Protein AF-0000000079869414 (afdb_homodimer)

Secondary structure (DSSP, 8-state):
--------------------EEEEEEEE-HHHHHHHHHIIIIIHHHH-TTPPPPTT--SPTT---HHHHHHHHHHHHHTTSS-EETTEE----HHHHHHHHHHHHHHHH-HHHHHHHTTSPTT--SEEEEEEESSTTSPPEE--PPPPSTTSPP-B-/--------------------EEEEEEEE-HHHHHHHHHIIIIIHHHH-TTPPPPTT--SPTT---HHHHHHHHHHHHHTTSS-EETTEE----HHHHHHHHHHHHHHHH-HHHHHHHTTSPTT--SEEEEEEESSTTSPPEE--PPPPSTTSPP-B-

pLDDT: mean 87.04, std 18.98, range [26.36, 98.56]

Sequence (314 aa):
MAPRASADFVTTQEPATEPRVYGMLLTWDPTLLAAFINAANTLVPVEQPGLQPSQWLTEPRGSLTAQGFVHDTMTYLAESSGGYRGAILSPLTPMQSNRLSRRMGQIEMDRFVQACAKKLPEGSCLVSGTLFFQDPNTDGVPTNLPSPPPPHRQIFVMAPRASADFVTTQEPATEPRVYGMLLTWDPTLLAAFINAANTLVPVEQPGLQPSQWLTEPRGSLTAQGFVHDTMTYLAESSGGYRGAILSPLTPMQSNRLSRRMGQIEMDRFVQACAKKLPEGSCLVSGTLFFQDPNTDGVPTNLPSPPPPHRQIFV

Structure (mmCIF, N/CA/C/O backbone):
data_AF-0000000079869414-model_v1
#
loop_
_entity.id
_entity.type
_entity.pdbx_description
1 polymer 'Uncharacterized protein'
#
loop_
_atom_site.group_PDB
_atom_site.id
_atom_site.type_symbol
_atom_site.label_atom_id
_atom_site.label_alt_id
_atom_site.label_comp_id
_atom_site.label_asym_id
_atom_site.label_entity_id
_atom_site.label_seq_id
_atom_site.pdbx_PDB_ins_code
_atom_site.Cartn_x
_atom_site.Cartn_y
_atom_site.Cartn_z
_atom_site.occupancy
_atom_site.B_iso_or_equiv
_atom_site.auth_seq_id
_atom_site.auth_comp_id
_atom_site.auth_asym_id
_atom_site.auth_atom_id
_atom_site.pdbx_PDB_model_num
ATOM 1 N N . MET A 1 1 ? -27.391 42.281 43.438 1 26.47 1 MET A N 1
ATOM 2 C CA . MET A 1 1 ? -26.297 42.531 42.5 1 26.47 1 MET A CA 1
ATOM 3 C C . MET A 1 1 ? -25.844 41.25 41.844 1 26.47 1 MET A C 1
ATOM 5 O O . MET A 1 1 ? -25.531 40.281 42.531 1 26.47 1 MET A O 1
ATOM 9 N N . ALA A 1 2 ? -26.266 40.969 40.562 1 37.78 2 ALA A N 1
ATOM 10 C CA . ALA A 1 2 ? -26.109 39.75 39.812 1 37.78 2 ALA A CA 1
ATOM 11 C C . ALA A 1 2 ? -24.625 39.406 39.594 1 37.78 2 ALA A C 1
ATOM 13 O O . ALA A 1 2 ? -23.828 40.312 39.344 1 37.78 2 ALA A O 1
ATOM 14 N N . PRO A 1 3 ? -24.047 38.344 40.094 1 32.84 3 PRO A N 1
ATOM 15 C CA . PRO A 1 3 ? -22.609 38.094 39.969 1 32.84 3 PRO A CA 1
ATOM 16 C C . PRO A 1 3 ? -22.141 38.094 38.531 1 32.84 3 PRO A C 1
ATOM 18 O O . PRO A 1 3 ? -22.906 37.75 37.625 1 32.84 3 PRO A O 1
ATOM 21 N N . ARG A 1 4 ? -21.219 39.062 38.062 1 31.12 4 ARG A N 1
ATOM 22 C CA . ARG A 1 4 ? -20.578 39.156 36.75 1 31.12 4 ARG A CA 1
ATOM 23 C C . ARG A 1 4 ? -19.859 37.875 36.406 1 31.12 4 ARG A C 1
ATOM 25 O O . ARG A 1 4 ? -18.969 37.438 37.125 1 31.12 4 ARG A O 1
ATOM 32 N N . ALA A 1 5 ? -20.516 36.938 35.812 1 31.83 5 ALA A N 1
ATOM 33 C CA . ALA A 1 5 ? -19.812 35.75 35.281 1 31.83 5 ALA A CA 1
ATOM 34 C C . ALA A 1 5 ? -18.578 36.156 34.469 1 31.83 5 ALA A C 1
ATOM 36 O O . ALA A 1 5 ? -18.672 36.969 33.562 1 31.83 5 ALA A O 1
ATOM 37 N N . SER A 1 6 ? -17.422 36.25 35.094 1 28.33 6 SER A N 1
ATOM 38 C CA . SER A 1 6 ? -16.141 36.5 34.438 1 28.33 6 SER A CA 1
ATOM 39 C C . SER A 1 6 ? -16 35.625 33.188 1 28.33 6 SER A C 1
ATOM 41 O O . SER A 1 6 ? -16.297 34.438 33.188 1 28.33 6 SER A O 1
ATOM 43 N N . ALA A 1 7 ? -16.234 36.219 32.031 1 30.41 7 ALA A N 1
ATOM 44 C CA . ALA A 1 7 ? -15.906 35.688 30.719 1 30.41 7 ALA A CA 1
ATOM 45 C C . ALA A 1 7 ? -14.492 35.125 30.672 1 30.41 7 ALA A C 1
ATOM 47 O O . ALA A 1 7 ? -13.516 35.875 30.719 1 30.41 7 ALA A O 1
ATOM 48 N N . ASP A 1 8 ? -14.18 34.094 31.453 1 30.11 8 ASP A N 1
ATOM 49 C CA . ASP A 1 8 ? -12.859 33.5 31.297 1 30.11 8 ASP A CA 1
ATOM 50 C C . ASP A 1 8 ? -12.477 33.406 29.812 1 30.11 8 ASP A C 1
ATOM 52 O O . ASP A 1 8 ? -13.25 32.938 29 1 30.11 8 ASP A O 1
ATOM 56 N N . PHE A 1 9 ? -11.68 34.375 29.312 1 30.83 9 PHE A N 1
ATOM 57 C CA . PHE A 1 9 ? -11 34.438 28.031 1 30.83 9 PHE A CA 1
ATOM 58 C C . PHE A 1 9 ? -10.445 33.062 27.625 1 30.83 9 PHE A C 1
ATOM 60 O O . PHE A 1 9 ? -9.562 32.531 28.297 1 30.83 9 PHE A O 1
ATOM 67 N N . VAL A 1 10 ? -11.289 32.188 27.328 1 33.56 10 VAL A N 1
ATOM 68 C CA . VAL A 1 10 ? -10.734 31 26.672 1 33.56 10 VAL A CA 1
ATOM 69 C C . VAL A 1 10 ? -9.68 31.422 25.656 1 33.56 10 VAL A C 1
ATOM 71 O O . VAL A 1 10 ? -9.984 32.125 24.672 1 33.56 10 VAL A O 1
ATOM 74 N N . THR A 1 11 ? -8.484 31.891 26.172 1 33.88 11 THR A N 1
ATOM 75 C CA . THR A 1 11 ? -7.34 32.062 25.281 1 33.88 11 THR A CA 1
ATOM 76 C C . THR A 1 11 ? -7.363 31.031 24.156 1 33.88 11 THR A C 1
ATOM 78 O O . THR A 1 11 ? -7.527 29.844 24.406 1 33.88 11 THR A O 1
ATOM 81 N N . THR A 1 12 ? -8.062 31.344 23.141 1 34.72 12 THR A N 1
ATOM 82 C CA . THR A 1 12 ? -7.977 30.594 21.906 1 34.72 12 THR A CA 1
ATOM 83 C C . THR A 1 12 ? -6.555 30.094 21.656 1 34.72 12 THR A C 1
ATOM 85 O O . THR A 1 12 ? -5.676 30.875 21.297 1 34.72 12 THR A O 1
ATOM 88 N N . GLN A 1 13 ? -5.898 29.469 22.672 1 35.31 13 GLN A N 1
ATOM 89 C CA . GLN A 1 13 ? -4.598 28.875 22.359 1 35.31 13 GLN A CA 1
ATOM 90 C C . GLN A 1 13 ? -4.488 28.531 20.875 1 35.31 13 GLN A C 1
ATOM 92 O O . GLN A 1 13 ? -5.422 27.969 20.297 1 35.31 13 GLN A O 1
ATOM 97 N N . GLU A 1 14 ? -3.781 29.328 20.109 1 38.62 14 GLU A N 1
ATOM 98 C CA . GLU A 1 14 ? -3.453 29.062 18.719 1 38.62 14 GLU A CA 1
ATOM 99 C C . GLU A 1 14 ? -3.385 27.562 18.438 1 38.62 14 GLU A C 1
ATOM 101 O O . GLU A 1 14 ? -2.748 26.812 19.188 1 38.62 14 GLU A O 1
ATOM 106 N N . PRO A 1 15 ? -4.363 26.906 17.984 1 40.88 15 PRO A N 1
ATOM 107 C CA . PRO A 1 15 ? -4.297 25.469 17.734 1 40.88 15 PRO A CA 1
ATOM 108 C C . PRO A 1 15 ? -2.883 25 17.406 1 40.88 15 PRO A C 1
ATOM 110 O O . PRO A 1 15 ? -2.148 25.688 16.688 1 40.88 15 PRO A O 1
ATOM 113 N N . ALA A 1 16 ? -2.018 24.547 18.281 1 41.56 16 ALA A N 1
ATOM 114 C CA . ALA A 1 16 ? -0.665 24.016 18.141 1 41.56 16 ALA A CA 1
ATOM 115 C C . ALA A 1 16 ? -0.407 23.531 16.719 1 41.56 16 ALA A C 1
ATOM 117 O O . ALA A 1 16 ? -1.228 22.797 16.141 1 41.56 16 ALA A O 1
ATOM 118 N N . THR A 1 17 ? 0.169 24.297 15.82 1 51.59 17 THR A N 1
ATOM 119 C CA . THR A 1 17 ? 0.588 23.984 14.461 1 51.59 17 THR A CA 1
ATOM 120 C C . THR A 1 17 ? 1.13 22.562 14.391 1 51.59 17 THR A C 1
ATOM 122 O O . THR A 1 17 ? 2.104 22.219 15.062 1 51.59 17 THR A O 1
ATOM 125 N N . GLU A 1 18 ? 0.247 21.547 14.273 1 59.84 18 GLU A N 1
ATOM 126 C CA . GLU A 1 18 ? 0.764 20.203 14.07 1 59.84 18 GLU A CA 1
ATOM 127 C C . GLU A 1 18 ? 2.018 20.203 13.203 1 59.84 18 GLU A C 1
ATOM 129 O O . GLU A 1 18 ? 2.074 20.922 12.195 1 59.84 18 GLU A O 1
ATOM 134 N N . PRO A 1 19 ? 3.119 19.75 13.867 1 67.12 19 PRO A N 1
ATOM 135 C CA . PRO A 1 19 ? 4.355 19.734 13.078 1 67.12 19 PRO A CA 1
ATOM 136 C C . PRO A 1 19 ? 4.145 19.188 11.672 1 67.12 19 PRO A C 1
ATOM 138 O O . PRO A 1 19 ? 3.373 18.25 11.477 1 67.12 19 PRO A O 1
ATOM 141 N N . ARG A 1 20 ? 4.625 19.891 10.719 1 80.94 20 ARG A N 1
ATOM 142 C CA . ARG A 1 20 ? 4.508 19.516 9.312 1 80.94 20 ARG A CA 1
ATOM 143 C C . ARG A 1 20 ? 5.559 18.469 8.938 1 80.94 20 ARG A C 1
ATOM 145 O O . ARG A 1 20 ? 6.758 18.703 9.117 1 80.94 20 ARG A O 1
ATOM 152 N N . VAL A 1 21 ? 5.117 17.391 8.523 1 84.75 21 VAL A N 1
ATOM 153 C CA . VAL A 1 21 ? 6.02 16.344 8.055 1 84.75 21 VAL A CA 1
ATOM 154 C C . VAL A 1 21 ? 6.949 16.906 6.984 1 84.75 21 VAL A C 1
ATOM 156 O O . VAL A 1 21 ? 6.523 17.672 6.117 1 84.75 21 VAL A O 1
ATOM 159 N N . TYR A 1 22 ? 8.227 16.5 7.074 1 90.06 22 TYR A N 1
ATOM 160 C CA . TYR A 1 22 ? 9.211 17.016 6.121 1 90.06 22 TYR A CA 1
ATOM 161 C C . TYR A 1 22 ? 9.906 15.867 5.395 1 90.06 22 TYR A C 1
ATOM 163 O O . TYR A 1 22 ? 10.336 16.016 4.25 1 90.06 22 TYR A O 1
ATOM 171 N N . GLY A 1 23 ? 10.055 14.789 6.09 1 94.56 23 GLY A N 1
ATOM 172 C CA . GLY A 1 23 ? 10.75 13.68 5.461 1 94.56 23 GLY A CA 1
ATOM 173 C C . GLY A 1 23 ? 10.609 12.375 6.223 1 94.56 23 GLY A C 1
ATOM 174 O O . GLY A 1 23 ? 9.898 12.32 7.23 1 94.56 23 GLY A O 1
ATOM 175 N N . MET A 1 24 ? 11.203 11.297 5.629 1 95.5 24 MET A N 1
ATOM 176 C CA . MET A 1 24 ? 11.18 9.961 6.215 1 95.5 24 MET A CA 1
ATOM 177 C C . MET A 1 24 ? 12.555 9.305 6.121 1 95.5 24 MET A C 1
ATOM 179 O O . MET A 1 24 ? 13.188 9.336 5.062 1 95.5 24 MET A O 1
ATOM 183 N N . LEU A 1 25 ? 12.992 8.883 7.203 1 96.62 25 LEU A N 1
ATOM 184 C CA . LEU A 1 25 ? 14.211 8.078 7.266 1 96.62 25 LEU A CA 1
ATOM 185 C C . LEU A 1 25 ? 13.883 6.59 7.297 1 96.62 25 LEU A C 1
ATOM 187 O O . LEU A 1 25 ? 13.07 6.145 8.109 1 96.62 25 LEU A O 1
ATOM 191 N N . LEU A 1 26 ? 14.461 5.785 6.352 1 97.25 26 LEU A N 1
ATOM 192 C CA . LEU A 1 26 ? 14.328 4.332 6.371 1 97.25 26 LEU A CA 1
ATOM 193 C C . LEU A 1 26 ? 15.586 3.678 6.93 1 97.25 26 LEU A C 1
ATOM 195 O O . LEU A 1 26 ? 16.688 3.896 6.418 1 97.25 26 LEU A O 1
ATOM 199 N N . THR A 1 27 ? 15.406 2.869 7.953 1 97.31 27 THR A N 1
ATOM 200 C CA . THR A 1 27 ? 16.516 2.156 8.578 1 97.31 27 THR A CA 1
ATOM 201 C C . THR A 1 27 ? 16.422 0.659 8.297 1 97.31 27 THR A C 1
ATOM 203 O O . THR A 1 27 ? 15.508 -0.015 8.773 1 97.31 27 THR A O 1
ATOM 206 N N . TRP A 1 28 ? 17.422 0.139 7.605 1 97.25 28 TRP A N 1
ATOM 207 C CA . TRP A 1 28 ? 17.438 -1.259 7.188 1 97.25 28 TRP A CA 1
ATOM 208 C C . TRP A 1 28 ? 18.188 -2.117 8.211 1 97.25 28 TRP A C 1
ATOM 210 O O . TRP A 1 28 ? 19.219 -1.713 8.734 1 97.25 28 TRP A O 1
ATOM 220 N N . ASP A 1 29 ? 17.625 -3.266 8.508 1 97.12 29 ASP A N 1
ATOM 221 C CA . ASP A 1 29 ? 18.359 -4.262 9.289 1 97.12 29 ASP A CA 1
ATOM 222 C C . ASP A 1 29 ? 19.344 -5.027 8.422 1 97.12 29 ASP A C 1
ATOM 224 O O . ASP A 1 29 ? 18.953 -5.82 7.562 1 97.12 29 ASP A O 1
ATOM 228 N N . PRO A 1 30 ? 20.656 -4.844 8.688 1 97 30 PRO A N 1
ATOM 229 C CA . PRO A 1 30 ? 21.641 -5.438 7.766 1 97 30 PRO A CA 1
ATOM 230 C C . PRO A 1 30 ? 21.625 -6.965 7.789 1 97 30 PRO A C 1
ATOM 232 O O . PRO A 1 30 ? 21.844 -7.602 6.758 1 97 30 PRO A O 1
ATOM 235 N N . THR A 1 31 ? 21.312 -7.52 8.914 1 98 31 THR A N 1
ATOM 236 C CA . THR A 1 31 ? 21.297 -8.977 9.039 1 98 31 THR A CA 1
ATOM 237 C C . THR A 1 31 ? 20.109 -9.562 8.281 1 98 31 THR A C 1
ATOM 239 O O . THR A 1 31 ? 20.266 -10.516 7.512 1 98 31 THR A O 1
ATOM 242 N N . LEU A 1 32 ? 19 -9 8.5 1 98.06 32 LEU A N 1
ATOM 243 C CA . LEU A 1 32 ? 17.797 -9.477 7.816 1 98.06 32 LEU A CA 1
ATOM 244 C C . LEU A 1 32 ? 17.891 -9.211 6.32 1 98.06 32 LEU A C 1
ATOM 246 O O . LEU A 1 32 ? 17.406 -10.016 5.512 1 98.06 32 LEU A O 1
ATOM 250 N N . LEU A 1 33 ? 18.5 -8.07 5.98 1 98.25 33 LEU A N 1
ATOM 251 C CA . LEU A 1 33 ? 18.672 -7.75 4.566 1 98.25 33 LEU A CA 1
ATOM 252 C C . LEU A 1 33 ? 19.562 -8.781 3.881 1 98.25 33 LEU A C 1
ATOM 254 O O . LEU A 1 33 ? 19.25 -9.234 2.775 1 98.25 33 LEU A O 1
ATOM 258 N N . ALA A 1 34 ? 20.578 -9.172 4.508 1 98.31 34 ALA A N 1
ATOM 259 C CA . ALA A 1 34 ? 21.469 -10.195 3.955 1 98.31 34 ALA A CA 1
ATOM 260 C C . ALA A 1 34 ? 20.719 -11.508 3.762 1 98.31 34 ALA A C 1
ATOM 262 O O . ALA A 1 34 ? 20.875 -12.172 2.729 1 98.31 34 ALA A O 1
ATOM 263 N N . ALA A 1 35 ? 19.953 -11.898 4.715 1 98.25 35 ALA A N 1
ATOM 264 C CA . ALA A 1 35 ? 19.172 -13.125 4.625 1 98.25 35 ALA A CA 1
ATOM 265 C C . ALA A 1 35 ? 18.156 -13.039 3.49 1 98.25 35 ALA A C 1
ATOM 267 O O . ALA A 1 35 ? 17.938 -14.023 2.775 1 98.25 35 ALA A O 1
ATOM 268 N N . PHE A 1 36 ? 17.531 -11.891 3.387 1 98.5 36 PHE A N 1
ATOM 269 C CA . PHE A 1 36 ? 16.578 -11.633 2.314 1 98.5 36 PHE A CA 1
ATOM 270 C C . PHE A 1 36 ? 17.234 -11.82 0.951 1 98.5 36 PHE A C 1
ATOM 272 O O . PHE A 1 36 ? 16.688 -12.492 0.077 1 98.5 36 PHE A O 1
ATOM 279 N N . ILE A 1 37 ? 18.406 -11.234 0.793 1 98.5 37 ILE A N 1
ATOM 280 C CA . ILE A 1 37 ? 19.125 -11.305 -0.469 1 98.5 37 ILE A CA 1
ATOM 281 C C . ILE A 1 37 ? 19.531 -12.75 -0.751 1 98.5 37 ILE A C 1
ATOM 283 O O . ILE A 1 37 ? 19.438 -13.219 -1.89 1 98.5 37 ILE A O 1
ATOM 287 N N . ASN A 1 38 ? 19.984 -13.414 0.244 1 98.31 38 ASN A N 1
ATOM 288 C CA . ASN A 1 38 ? 20.328 -14.828 0.08 1 98.31 38 ASN A CA 1
ATOM 289 C C . ASN A 1 38 ? 19.125 -15.641 -0.386 1 98.31 38 ASN A C 1
ATOM 291 O O . ASN A 1 38 ? 19.234 -16.453 -1.302 1 98.31 38 ASN A O 1
ATOM 295 N N . ALA A 1 39 ? 17.984 -15.422 0.214 1 98.19 39 ALA A N 1
ATOM 296 C CA . ALA A 1 39 ? 16.766 -16.109 -0.196 1 98.19 39 ALA A CA 1
ATOM 297 C C . ALA A 1 39 ? 16.406 -15.781 -1.646 1 98.19 39 ALA A C 1
ATOM 299 O O . ALA A 1 39 ? 16.031 -16.672 -2.412 1 98.19 39 ALA A O 1
ATOM 300 N N . ALA A 1 40 ? 16.547 -14.539 -2.016 1 98.06 40 ALA A N 1
ATOM 301 C CA . ALA A 1 40 ? 16.219 -14.062 -3.357 1 98.06 40 ALA A CA 1
ATOM 302 C C . ALA A 1 40 ? 17.078 -14.758 -4.41 1 98.06 40 ALA A C 1
ATOM 304 O O . ALA A 1 40 ? 16.609 -15 -5.531 1 98.06 40 ALA A O 1
ATOM 305 N N . ASN A 1 41 ? 18.266 -15.062 -4.043 1 98 41 ASN A N 1
ATOM 306 C CA . ASN A 1 41 ? 19.219 -15.555 -5.027 1 98 41 ASN A CA 1
ATOM 307 C C . ASN A 1 41 ? 19.281 -17.078 -5.031 1 98 41 ASN A C 1
ATOM 309 O O . ASN A 1 41 ? 19.609 -17.688 -6.051 1 98 41 ASN A O 1
ATOM 313 N N . THR A 1 42 ? 18.938 -17.719 -3.934 1 97.5 42 THR A N 1
ATOM 314 C CA . THR A 1 42 ? 19.25 -19.141 -3.844 1 97.5 42 THR A CA 1
ATOM 315 C C . THR A 1 42 ? 18 -19.953 -3.594 1 97.5 42 THR A C 1
ATOM 317 O O . THR A 1 42 ? 17.828 -21.047 -4.156 1 97.5 42 THR A O 1
ATOM 320 N N . LEU A 1 43 ? 17.078 -19.516 -2.812 1 97.31 43 LEU A N 1
ATOM 321 C CA . LEU A 1 43 ? 15.93 -20.328 -2.402 1 97.31 43 LEU A CA 1
ATOM 322 C C . LEU A 1 43 ? 14.742 -20.094 -3.336 1 97.31 43 LEU A C 1
ATOM 324 O O . LEU A 1 43 ? 14.195 -21.062 -3.893 1 97.31 43 LEU A O 1
ATOM 328 N N . VAL A 1 44 ? 14.43 -18.812 -3.588 1 96.62 44 VAL A N 1
ATOM 329 C CA . VAL A 1 44 ? 13.227 -18.469 -4.328 1 96.62 44 VAL A CA 1
ATOM 330 C C . VAL A 1 44 ? 13.352 -18.953 -5.777 1 96.62 44 VAL A C 1
ATOM 332 O O . VAL A 1 44 ? 12.422 -19.531 -6.328 1 96.62 44 VAL A O 1
ATOM 335 N N . PRO A 1 45 ? 14.547 -18.812 -6.371 1 94 45 PRO A N 1
ATOM 336 C CA . PRO A 1 45 ? 14.656 -19.297 -7.75 1 94 45 PRO A CA 1
ATOM 337 C C . PRO A 1 45 ? 14.43 -20.797 -7.875 1 94 45 PRO A C 1
ATOM 339 O O . PRO A 1 45 ? 13.93 -21.266 -8.898 1 94 45 PRO A O 1
ATOM 342 N N . VAL A 1 46 ? 14.719 -21.547 -6.871 1 95.19 46 VAL A N 1
ATOM 343 C CA . VAL A 1 46 ? 14.57 -23 -6.879 1 95.19 46 VAL A CA 1
ATOM 344 C C . VAL A 1 46 ? 13.117 -23.375 -6.586 1 95.19 46 VAL A C 1
ATOM 346 O O . VAL A 1 46 ? 12.531 -24.203 -7.289 1 95.19 46 VAL A O 1
ATOM 349 N N . GLU A 1 47 ? 12.516 -22.812 -5.617 1 96 47 GLU A N 1
ATOM 350 C CA . GLU A 1 47 ? 11.172 -23.172 -5.152 1 96 47 GLU A CA 1
ATOM 351 C C . GLU A 1 47 ? 10.102 -22.641 -6.098 1 96 47 GLU A C 1
ATOM 353 O O . GLU A 1 47 ? 9.031 -23.234 -6.227 1 96 47 GLU A O 1
ATOM 358 N N . GLN A 1 48 ? 10.414 -21.5 -6.68 1 95.19 48 GLN A N 1
ATOM 359 C CA . GLN A 1 48 ? 9.484 -20.859 -7.598 1 95.19 48 GLN A CA 1
ATOM 360 C C . GLN A 1 48 ? 10.195 -20.391 -8.859 1 95.19 48 GLN A C 1
ATOM 362 O O . GLN A 1 48 ? 10.383 -19.188 -9.07 1 95.19 48 GLN A O 1
ATOM 367 N N .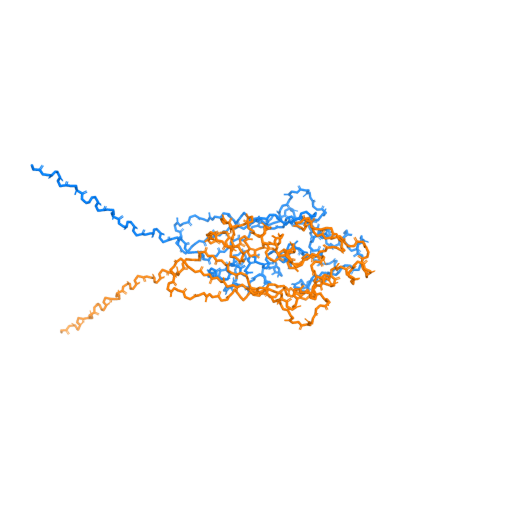 PRO A 1 49 ? 10.484 -21.297 -9.758 1 94.31 49 PRO A N 1
ATOM 368 C CA . PRO A 1 49 ? 11.305 -20.984 -10.93 1 94.31 49 PRO A CA 1
ATOM 369 C C . PRO A 1 49 ? 10.641 -19.969 -11.859 1 94.31 49 PRO A C 1
ATOM 371 O O . PRO A 1 49 ? 11.328 -19.234 -12.578 1 94.31 49 PRO A O 1
ATOM 374 N N . GLY A 1 50 ? 9.383 -19.828 -11.797 1 92.56 50 GLY A N 1
ATOM 375 C CA . GLY A 1 50 ? 8.703 -18.922 -12.711 1 92.56 50 GLY A CA 1
ATOM 376 C C . GLY A 1 50 ? 8.438 -17.562 -12.109 1 92.56 50 GLY A C 1
ATOM 377 O O . GLY A 1 50 ? 7.938 -16.656 -12.789 1 92.56 50 GLY A O 1
ATOM 378 N N . LEU A 1 51 ? 8.805 -17.375 -10.883 1 93.88 51 LEU A N 1
ATOM 379 C CA . LEU A 1 51 ? 8.547 -16.109 -10.211 1 93.88 51 LEU A CA 1
ATOM 380 C C . LEU A 1 51 ? 9.609 -15.07 -10.562 1 93.88 51 LEU A C 1
ATOM 382 O O . LEU A 1 51 ? 10.789 -15.25 -10.234 1 93.88 51 LEU A O 1
ATOM 386 N N . GLN A 1 52 ? 9.102 -14 -11.234 1 91.56 52 GLN A N 1
ATOM 387 C CA . GLN A 1 52 ? 10.031 -12.945 -11.633 1 91.56 52 GLN A CA 1
ATOM 388 C C . GLN A 1 52 ? 10.008 -11.789 -10.633 1 91.56 52 GLN A C 1
ATOM 390 O O . GLN A 1 52 ? 8.961 -11.484 -10.055 1 91.56 52 GLN A O 1
ATOM 395 N N . PRO A 1 53 ? 11.211 -11.133 -10.461 1 91.56 53 PRO A N 1
ATOM 396 C CA . PRO A 1 53 ? 11.203 -9.898 -9.672 1 91.56 53 PRO A CA 1
ATOM 397 C C . PRO A 1 53 ? 10.352 -8.805 -10.305 1 91.56 53 PRO A C 1
ATOM 399 O O . PRO A 1 53 ? 10.086 -8.836 -11.508 1 91.56 53 PRO A O 1
ATOM 402 N N . SER A 1 54 ? 9.93 -7.914 -9.445 1 90.31 54 SER A N 1
ATOM 403 C CA . SER A 1 54 ? 9.141 -6.785 -9.922 1 90.31 54 SER A CA 1
ATOM 404 C C . SER A 1 54 ? 9.945 -5.906 -10.867 1 90.31 54 SER A C 1
ATOM 406 O O . SER A 1 54 ? 11.18 -5.902 -10.828 1 90.31 54 SER A O 1
ATOM 408 N N . GLN A 1 55 ? 9.25 -5.059 -11.531 1 91.06 55 GLN A N 1
ATOM 409 C CA . GLN A 1 55 ? 9.867 -4.254 -12.586 1 91.06 55 GLN A CA 1
ATOM 410 C C . GLN A 1 55 ? 10.734 -3.146 -12 1 91.06 55 GLN A C 1
ATOM 412 O O . GLN A 1 55 ? 11.648 -2.65 -12.656 1 91.06 55 GLN A O 1
ATOM 417 N N . TRP A 1 56 ? 10.453 -2.775 -10.867 1 92.31 56 TRP A N 1
ATOM 418 C CA . TRP A 1 56 ? 11.219 -1.686 -10.266 1 92.31 56 TRP A CA 1
ATOM 419 C C . TRP A 1 56 ? 12.562 -2.184 -9.758 1 92.31 56 TRP A C 1
ATOM 421 O O . TRP A 1 56 ? 13.406 -1.389 -9.344 1 92.31 56 TRP A O 1
ATOM 431 N N . LEU A 1 57 ? 12.758 -3.484 -9.695 1 94.81 57 LEU A N 1
ATOM 432 C CA . LEU A 1 57 ? 14.07 -4.062 -9.398 1 94.81 57 LEU A CA 1
ATOM 433 C C . LEU A 1 57 ? 14.898 -4.203 -10.672 1 94.81 57 LEU A C 1
ATOM 435 O O . LEU A 1 57 ? 14.469 -4.855 -11.625 1 94.81 57 LEU A O 1
ATOM 439 N N . THR A 1 58 ? 16.109 -3.689 -10.625 1 94.5 58 THR A N 1
ATOM 440 C CA . THR A 1 58 ? 16.875 -3.6 -11.859 1 94.5 58 THR A CA 1
ATOM 441 C C . THR A 1 58 ? 17.859 -4.766 -11.961 1 94.5 58 THR A C 1
ATOM 443 O O . THR A 1 58 ? 18.281 -5.129 -13.062 1 94.5 58 THR A O 1
ATOM 446 N N . GLU A 1 59 ? 18.328 -5.309 -10.922 1 93.94 59 GLU A N 1
ATOM 447 C CA . GLU A 1 59 ? 19.266 -6.426 -10.953 1 93.94 59 GLU A CA 1
ATOM 448 C C . GLU A 1 59 ? 18.562 -7.719 -11.375 1 93.94 59 GLU A C 1
ATOM 450 O O . GLU A 1 59 ? 17.406 -7.961 -11 1 93.94 59 GLU A O 1
ATOM 455 N N . PRO A 1 60 ? 19.266 -8.523 -12.094 1 91.12 60 PRO A N 1
ATOM 456 C CA . PRO A 1 60 ? 18.641 -9.758 -12.578 1 91.12 60 PRO A CA 1
ATOM 457 C C . PRO A 1 60 ? 18.391 -10.766 -11.461 1 91.12 60 PRO A C 1
ATOM 459 O O . PRO A 1 60 ? 19.078 -10.734 -10.43 1 91.12 60 PRO A O 1
ATOM 462 N N . ARG A 1 61 ? 17.406 -11.562 -11.742 1 91.81 61 ARG A N 1
ATOM 463 C CA . ARG A 1 61 ? 17.078 -12.656 -10.828 1 91.81 61 ARG A CA 1
ATOM 464 C C . ARG A 1 61 ? 18.297 -13.523 -10.555 1 91.81 61 ARG A C 1
ATOM 466 O O . ARG A 1 61 ? 19.047 -13.867 -11.469 1 91.81 61 ARG A O 1
ATOM 473 N N . GLY A 1 62 ? 18.609 -13.875 -9.344 1 92.5 62 GLY A N 1
ATOM 474 C CA . GLY A 1 62 ? 19.734 -14.711 -8.953 1 92.5 62 GLY A CA 1
ATOM 475 C C . GLY A 1 62 ? 21 -13.922 -8.688 1 92.5 62 GLY A C 1
ATOM 476 O O . GLY A 1 62 ? 22.031 -14.492 -8.305 1 92.5 62 GLY A O 1
ATOM 477 N N . SER A 1 63 ? 20.938 -12.602 -8.859 1 94.62 63 SER A N 1
ATOM 478 C CA . SER A 1 63 ? 22.141 -11.805 -8.672 1 94.62 63 SER A CA 1
ATOM 479 C C . SER A 1 63 ? 21.844 -10.508 -7.926 1 94.62 63 SER A C 1
ATOM 481 O O . SER A 1 63 ? 22.438 -9.469 -8.203 1 94.62 63 SER A O 1
ATOM 483 N N . LEU A 1 64 ? 20.875 -10.547 -7.09 1 97 64 LEU A N 1
ATOM 484 C CA . LEU A 1 64 ? 20.531 -9.367 -6.297 1 97 64 LEU A CA 1
ATOM 485 C C . LEU A 1 64 ? 21.594 -9.102 -5.242 1 97 64 LEU A C 1
ATOM 487 O O . LEU A 1 64 ? 22.109 -10.031 -4.613 1 97 64 LEU A O 1
ATOM 491 N N . THR A 1 65 ? 21.969 -7.898 -5.094 1 97.69 65 THR A N 1
ATOM 492 C CA . THR A 1 65 ? 22.844 -7.484 -3.996 1 97.69 65 THR A CA 1
ATOM 493 C C . THR A 1 65 ? 22.078 -6.617 -2.998 1 97.69 65 THR A C 1
ATOM 495 O O . THR A 1 65 ? 21.062 -6.023 -3.34 1 97.69 65 THR A O 1
ATOM 498 N N . ALA A 1 66 ? 22.578 -6.574 -1.803 1 97.44 66 ALA A N 1
ATOM 499 C CA . ALA A 1 66 ? 21.953 -5.723 -0.791 1 97.44 66 ALA A CA 1
ATOM 500 C C . ALA A 1 66 ? 21.938 -4.262 -1.238 1 97.44 66 ALA A C 1
ATOM 502 O O . ALA A 1 66 ? 20.906 -3.586 -1.131 1 97.44 66 ALA A O 1
ATOM 503 N N . GLN A 1 67 ? 23.031 -3.816 -1.729 1 96.56 67 GLN A N 1
ATOM 504 C CA . GLN A 1 67 ? 23.156 -2.434 -2.18 1 96.56 67 GLN A CA 1
ATOM 505 C C . GLN A 1 67 ? 22.203 -2.148 -3.34 1 96.56 67 GLN A C 1
ATOM 507 O O . GLN A 1 67 ? 21.531 -1.112 -3.363 1 96.56 67 GLN A O 1
ATOM 512 N N . GLY A 1 68 ? 22.188 -3.027 -4.266 1 96.88 68 GLY A N 1
ATOM 513 C CA . GLY A 1 68 ? 21.281 -2.865 -5.402 1 96.88 68 GLY A CA 1
ATOM 514 C C . GLY A 1 68 ? 19.828 -2.855 -5.012 1 96.88 68 GLY A C 1
ATOM 515 O O . GLY A 1 68 ? 19.047 -2.027 -5.5 1 96.88 68 GLY A O 1
ATOM 516 N N . PHE A 1 69 ? 19.516 -3.795 -4.145 1 97.5 69 PHE A N 1
ATOM 517 C CA . PHE A 1 69 ? 18.125 -3.889 -3.699 1 97.5 69 PHE A CA 1
ATOM 518 C C . PHE A 1 69 ? 17.703 -2.615 -2.977 1 97.5 69 PHE A C 1
ATOM 520 O O . PHE A 1 69 ? 16.625 -2.078 -3.232 1 97.5 69 PHE A O 1
ATOM 527 N N . VAL A 1 70 ? 18.5 -2.086 -2.1 1 97.44 70 VAL A N 1
ATOM 528 C CA . VAL A 1 70 ? 18.203 -0.868 -1.353 1 97.44 70 VAL A CA 1
ATOM 529 C C . VAL A 1 70 ? 18.125 0.317 -2.312 1 97.44 70 VAL A C 1
ATOM 531 O O . VAL A 1 70 ? 17.172 1.111 -2.244 1 97.44 70 VAL A O 1
ATOM 534 N N . HIS A 1 71 ? 19 0.385 -3.164 1 96.88 71 HIS A N 1
ATOM 535 C CA . HIS A 1 71 ? 19.031 1.477 -4.133 1 96.88 71 HIS A CA 1
ATOM 536 C C . HIS A 1 71 ? 17.766 1.477 -4.988 1 96.88 71 HIS A C 1
ATOM 538 O O . HIS A 1 71 ? 17.125 2.516 -5.152 1 96.88 71 HIS A O 1
ATOM 544 N N . ASP A 1 72 ? 17.422 0.359 -5.562 1 97.19 72 ASP A N 1
ATOM 545 C CA . ASP A 1 72 ? 16.219 0.252 -6.402 1 97.19 72 ASP A CA 1
ATOM 546 C C . ASP A 1 72 ? 14.969 0.615 -5.617 1 97.19 72 ASP A C 1
ATOM 548 O O . ASP A 1 72 ? 14.078 1.296 -6.137 1 97.19 72 ASP A O 1
ATOM 552 N N . THR A 1 73 ? 14.906 0.097 -4.355 1 96.88 73 THR A N 1
ATOM 553 C CA . THR A 1 73 ? 13.75 0.388 -3.51 1 96.88 73 THR A CA 1
ATOM 554 C C . THR A 1 73 ? 13.641 1.887 -3.24 1 96.88 73 THR A C 1
ATOM 556 O O . THR A 1 73 ? 12.57 2.475 -3.398 1 96.88 73 THR A O 1
ATOM 559 N N . MET A 1 74 ? 14.773 2.514 -2.902 1 97.06 74 MET A N 1
ATOM 560 C CA . MET A 1 74 ? 14.781 3.943 -2.605 1 97.06 74 MET A CA 1
ATOM 561 C C . MET A 1 74 ? 14.438 4.758 -3.846 1 97.06 74 MET A C 1
ATOM 563 O O . MET A 1 74 ? 13.695 5.738 -3.762 1 97.06 74 MET A O 1
ATOM 567 N N . THR A 1 75 ? 14.945 4.352 -4.934 1 96.69 75 THR A N 1
ATOM 568 C CA . THR A 1 75 ? 14.656 5.035 -6.191 1 96.69 75 THR A CA 1
ATOM 569 C C . THR A 1 75 ? 13.164 4.953 -6.52 1 96.69 75 THR A C 1
ATOM 571 O O . THR A 1 75 ? 12.555 5.957 -6.895 1 96.69 75 THR A O 1
ATOM 574 N N . TYR A 1 76 ? 12.641 3.811 -6.395 1 96.31 76 TYR A N 1
ATOM 575 C CA . TYR A 1 76 ? 11.219 3.602 -6.664 1 96.31 76 TYR A CA 1
ATOM 576 C C . TYR A 1 76 ? 10.359 4.422 -5.711 1 96.31 76 TYR A C 1
ATOM 578 O O . TYR A 1 76 ? 9.398 5.074 -6.133 1 96.31 76 TYR A O 1
ATOM 586 N N . LEU A 1 77 ? 10.688 4.438 -4.426 1 96.62 77 LEU A N 1
ATOM 587 C CA . LEU A 1 77 ? 9.945 5.199 -3.428 1 96.62 77 LEU A CA 1
ATOM 588 C C . LEU A 1 77 ? 10.078 6.699 -3.676 1 96.62 77 LEU A C 1
ATOM 590 O O . LEU A 1 77 ? 9.125 7.453 -3.471 1 96.62 77 LEU A O 1
ATOM 594 N N . ALA A 1 78 ? 11.172 7.098 -4.145 1 95.56 78 ALA A N 1
ATOM 595 C CA . ALA A 1 78 ? 11.477 8.516 -4.316 1 95.56 78 ALA A CA 1
ATOM 596 C C . ALA A 1 78 ? 10.648 9.125 -5.441 1 95.56 78 ALA A C 1
ATOM 598 O O . ALA A 1 78 ? 10.57 10.352 -5.57 1 95.56 78 ALA A O 1
ATOM 599 N N . GLU A 1 79 ? 10.023 8.312 -6.23 1 93.5 79 GLU A N 1
ATO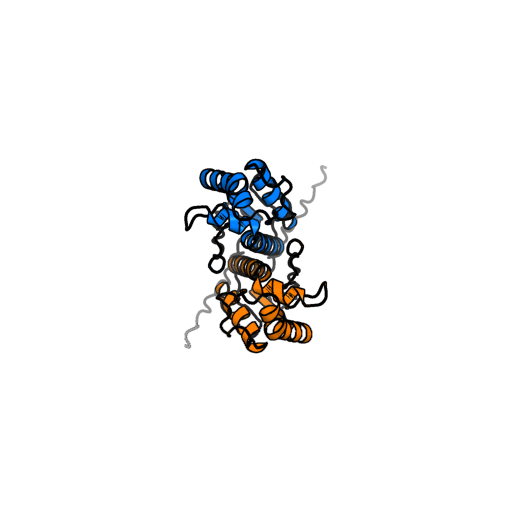M 600 C CA . GLU A 1 79 ? 9.086 8.828 -7.223 1 93.5 79 GLU A CA 1
ATOM 601 C C . GLU A 1 79 ? 7.949 9.602 -6.562 1 93.5 79 GLU A C 1
ATOM 603 O O . GLU A 1 79 ? 7.27 10.391 -7.219 1 93.5 79 GLU A O 1
ATOM 608 N N . SER A 1 80 ? 7.727 9.328 -5.277 1 91.94 80 SER A N 1
ATOM 609 C CA . SER A 1 80 ? 6.645 9.969 -4.539 1 91.94 80 SER A CA 1
ATOM 610 C C . SER A 1 80 ? 7.168 11.078 -3.639 1 91.94 80 SER A C 1
ATOM 612 O O . SER A 1 80 ? 6.434 11.609 -2.801 1 91.94 80 SER A O 1
ATOM 614 N N . SER A 1 81 ? 8.359 11.359 -3.682 1 91.19 81 SER A N 1
ATOM 615 C CA . SER A 1 81 ? 8.977 12.359 -2.82 1 91.19 81 SER A CA 1
ATOM 616 C C . SER A 1 81 ? 9.703 13.422 -3.641 1 91.19 81 SER A C 1
ATOM 618 O O . SER A 1 81 ? 9.734 13.352 -4.871 1 91.19 81 SER A O 1
ATOM 620 N N . GLY A 1 82 ? 10.117 14.531 -2.916 1 88.69 82 GLY A N 1
ATOM 621 C CA . GLY A 1 82 ? 10.945 15.523 -3.584 1 88.69 82 GLY A CA 1
ATOM 622 C C . GLY A 1 82 ? 12.305 15 -3.98 1 88.69 82 GLY A C 1
ATOM 623 O O . GLY A 1 82 ? 13.008 15.609 -4.793 1 88.69 82 GLY A O 1
ATOM 624 N N . GLY A 1 83 ? 12.727 13.945 -3.432 1 91.88 83 GLY A N 1
ATOM 625 C CA . GLY A 1 83 ? 14 13.289 -3.674 1 91.88 83 GLY A CA 1
ATOM 626 C C . GLY A 1 83 ? 14.43 12.383 -2.533 1 91.88 83 GLY A C 1
ATOM 627 O O . GLY A 1 83 ? 13.633 12.07 -1.647 1 91.88 83 GLY A O 1
ATOM 628 N N . TYR A 1 84 ? 15.641 11.852 -2.691 1 93.5 84 TYR A N 1
ATOM 629 C CA . TYR A 1 84 ? 16.172 11.078 -1.573 1 93.5 84 TYR A CA 1
ATOM 630 C C . TYR A 1 84 ? 17.688 11.211 -1.498 1 93.5 84 TYR A C 1
ATOM 632 O O . TYR A 1 84 ? 18.344 11.508 -2.498 1 93.5 84 TYR A O 1
ATOM 640 N N . ARG A 1 85 ? 18.219 11.164 -0.368 1 93.5 85 ARG A N 1
ATOM 641 C CA . ARG A 1 85 ? 19.641 11.078 -0.063 1 93.5 85 ARG A CA 1
ATOM 642 C C . ARG A 1 85 ? 19.922 9.961 0.936 1 93.5 85 ARG A C 1
ATOM 644 O O . ARG A 1 85 ? 19.469 10.016 2.08 1 93.5 85 ARG A O 1
ATOM 651 N N . GLY A 1 86 ? 20.766 9 0.448 1 93.94 86 GLY A N 1
ATOM 652 C CA . GLY A 1 86 ? 20.938 7.828 1.289 1 93.94 86 GLY A CA 1
ATOM 653 C C . GLY A 1 86 ? 19.625 7.121 1.595 1 93.94 86 GLY A C 1
ATOM 654 O O . GLY A 1 86 ? 18.906 6.723 0.68 1 93.94 86 GLY A O 1
ATOM 655 N N . ALA A 1 87 ? 19.281 7.074 2.906 1 95 87 ALA A N 1
ATOM 656 C CA . ALA A 1 87 ? 18.078 6.379 3.328 1 95 87 ALA A CA 1
ATOM 657 C C . ALA A 1 87 ? 16.969 7.363 3.695 1 95 87 ALA A C 1
ATOM 659 O O . ALA A 1 87 ? 15.984 6.992 4.328 1 95 87 ALA A O 1
ATOM 660 N N . ILE A 1 88 ? 17.203 8.648 3.266 1 95.94 88 ILE A N 1
ATOM 661 C CA . ILE A 1 88 ? 16.25 9.703 3.635 1 95.94 88 ILE A CA 1
ATOM 662 C C . ILE A 1 88 ? 15.461 10.141 2.404 1 95.94 88 ILE A C 1
ATOM 664 O O . ILE A 1 88 ? 16.047 10.477 1.372 1 95.94 88 ILE A O 1
ATOM 668 N N . LEU A 1 89 ? 14.164 10.062 2.51 1 96.88 89 LEU A N 1
ATOM 669 C CA . LEU A 1 89 ? 13.258 10.617 1.506 1 96.88 89 LEU A CA 1
ATOM 670 C C . LEU A 1 89 ? 12.75 11.984 1.934 1 96.88 89 LEU A C 1
ATOM 672 O O . LEU A 1 89 ? 12.062 12.109 2.951 1 9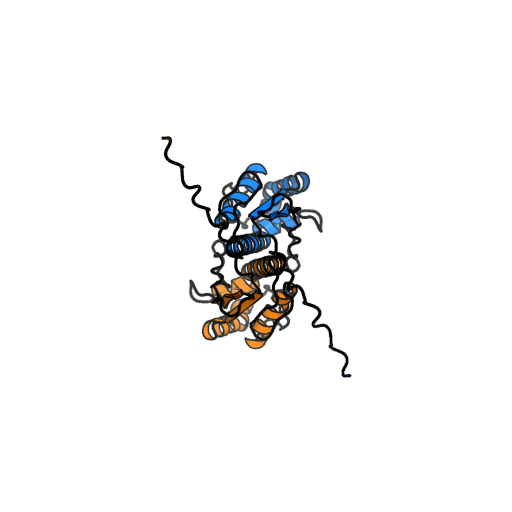6.88 89 LEU A O 1
ATOM 676 N N . SER A 1 90 ? 13.094 13.047 1.19 1 94.06 90 SER A N 1
ATOM 677 C CA . SER A 1 90 ? 12.742 14.43 1.519 1 94.06 90 SER A CA 1
ATOM 678 C C . SER A 1 90 ? 12.93 15.352 0.318 1 94.06 90 SER A C 1
ATOM 680 O O . SER A 1 90 ? 13.695 15.039 -0.593 1 94.06 90 SER A O 1
ATOM 682 N N . PRO A 1 91 ? 12.242 16.594 0.309 1 93.25 91 PRO A N 1
ATOM 683 C CA . PRO A 1 91 ? 11.141 16.953 1.205 1 93.25 91 PRO A CA 1
ATOM 684 C C . PRO A 1 91 ? 9.852 16.203 0.895 1 93.25 91 PRO A C 1
ATOM 686 O O . PRO A 1 91 ? 9.727 15.602 -0.177 1 93.25 91 PRO A O 1
ATOM 689 N N . LEU A 1 92 ? 8.969 16.094 1.903 1 92.12 92 LEU A N 1
ATOM 690 C CA . LEU A 1 92 ? 7.66 15.477 1.751 1 92.12 92 LEU A CA 1
ATOM 691 C C . LEU A 1 92 ? 6.551 16.438 2.139 1 92.12 92 LEU A C 1
ATOM 693 O O . LEU A 1 92 ? 6.559 17 3.242 1 92.12 92 LEU A O 1
ATOM 697 N N . THR A 1 93 ? 5.695 16.703 1.204 1 86.06 93 THR A N 1
ATOM 698 C CA . THR A 1 93 ? 4.402 17.266 1.591 1 86.06 93 THR A CA 1
ATOM 699 C C . THR A 1 93 ? 3.5 16.172 2.17 1 86.06 93 THR A C 1
ATOM 701 O O . THR A 1 93 ? 3.791 14.984 2.037 1 86.06 93 THR A O 1
ATOM 704 N N . PRO A 1 94 ? 2.414 16.531 2.791 1 84.12 94 PRO A N 1
ATOM 705 C CA . PRO A 1 94 ? 1.481 15.516 3.277 1 84.12 94 PRO A CA 1
ATOM 706 C C . PRO A 1 94 ? 0.986 14.586 2.17 1 84.12 94 PRO A C 1
ATOM 708 O O . PRO A 1 94 ? 0.883 13.375 2.373 1 84.12 94 PRO A O 1
ATOM 711 N N . MET A 1 95 ? 0.759 15.133 1.018 1 87.94 95 MET A N 1
ATOM 712 C CA . MET A 1 95 ? 0.297 14.32 -0.106 1 87.94 95 MET A CA 1
ATOM 713 C C . MET A 1 95 ? 1.39 13.367 -0.574 1 87.94 95 MET A C 1
ATOM 715 O O . MET A 1 95 ? 1.114 12.203 -0.886 1 87.94 95 MET A O 1
ATOM 719 N N . GLN A 1 96 ? 2.541 13.844 -0.619 1 91 96 GLN A N 1
ATOM 720 C CA . GLN A 1 96 ? 3.664 12.992 -1.004 1 91 96 GLN A CA 1
ATOM 721 C C . GLN A 1 96 ? 3.896 11.891 0.021 1 91 96 GLN A C 1
ATOM 723 O O . GLN A 1 96 ? 4.238 10.758 -0.341 1 91 96 GLN A O 1
ATOM 728 N N . SER A 1 97 ? 3.709 12.25 1.284 1 91.88 97 SER A N 1
ATOM 729 C CA . SER A 1 97 ? 3.84 11.242 2.338 1 91.88 97 SER A CA 1
ATOM 730 C C . SER A 1 97 ? 2.816 10.125 2.168 1 91.88 97 SER A C 1
ATOM 732 O O . SER A 1 97 ? 3.135 8.953 2.359 1 91.88 97 SER A O 1
ATOM 734 N N . ASN A 1 98 ? 1.62 10.469 1.846 1 91.44 98 ASN A N 1
ATOM 735 C CA . ASN A 1 98 ? 0.582 9.477 1.572 1 91.44 98 ASN A CA 1
ATOM 736 C C . ASN A 1 98 ? 0.953 8.586 0.39 1 91.44 98 ASN A C 1
ATOM 738 O O . ASN A 1 98 ? 0.812 7.363 0.46 1 91.44 98 ASN A O 1
ATOM 742 N N . ARG A 1 99 ? 1.429 9.211 -0.659 1 93.81 99 ARG A N 1
ATOM 743 C CA . ARG A 1 99 ? 1.829 8.461 -1.843 1 93.81 99 ARG A CA 1
ATOM 744 C C . ARG A 1 99 ? 2.967 7.496 -1.521 1 93.81 99 ARG A C 1
ATOM 746 O O . ARG A 1 99 ? 2.963 6.348 -1.974 1 93.81 99 ARG A O 1
ATOM 753 N N . LEU A 1 100 ? 3.855 8.047 -0.816 1 94.88 100 LEU A N 1
ATOM 754 C CA . LEU A 1 100 ? 4.984 7.227 -0.384 1 94.88 100 LEU A CA 1
ATOM 755 C C . LEU A 1 100 ? 4.508 6.02 0.415 1 94.88 100 LEU A C 1
ATOM 757 O O . LEU A 1 100 ? 4.938 4.891 0.16 1 94.88 100 LEU A O 1
ATOM 761 N N . SER A 1 101 ? 3.641 6.215 1.363 1 94.19 101 SER A N 1
ATOM 762 C CA . SER A 1 101 ? 3.107 5.141 2.197 1 94.19 101 SER A CA 1
ATOM 763 C C . SER A 1 101 ? 2.363 4.109 1.358 1 94.19 101 SER A C 1
ATOM 765 O O . SER A 1 101 ? 2.465 2.906 1.612 1 94.19 101 SER A O 1
ATOM 767 N N . ARG A 1 102 ? 1.668 4.566 0.395 1 94.56 102 ARG A N 1
ATOM 768 C CA . ARG A 1 102 ? 0.974 3.662 -0.517 1 94.56 102 ARG A CA 1
ATOM 769 C C . ARG A 1 102 ? 1.962 2.77 -1.262 1 94.56 102 ARG A C 1
ATOM 771 O O . ARG A 1 102 ? 1.76 1.559 -1.36 1 94.56 102 ARG A O 1
ATOM 778 N N . ARG A 1 103 ? 2.961 3.381 -1.78 1 95.56 103 ARG A N 1
ATOM 779 C CA . ARG A 1 103 ? 3.969 2.617 -2.508 1 95.56 103 ARG A CA 1
ATOM 780 C C . ARG A 1 103 ? 4.617 1.57 -1.607 1 95.56 103 ARG A C 1
ATOM 782 O O . ARG A 1 103 ? 4.902 0.454 -2.047 1 95.56 103 ARG A O 1
ATOM 789 N N . MET A 1 104 ? 4.801 1.956 -0.406 1 96 104 MET A N 1
ATOM 790 C CA . MET A 1 104 ? 5.355 0.997 0.545 1 96 104 MET A CA 1
ATOM 791 C C . MET A 1 104 ? 4.414 -0.192 0.726 1 96 104 MET A C 1
ATOM 793 O O . MET A 1 104 ? 4.863 -1.338 0.794 1 96 104 MET A O 1
ATOM 797 N N . GLY A 1 105 ? 3.129 0.09 0.831 1 95.62 105 GLY A N 1
ATOM 798 C CA . GLY A 1 105 ? 2.154 -0.986 0.887 1 95.62 105 GLY A CA 1
ATOM 799 C C . GLY A 1 105 ? 2.178 -1.878 -0.34 1 95.62 105 GLY A C 1
ATOM 800 O O . GLY A 1 105 ? 2.066 -3.102 -0.227 1 95.62 105 GLY A O 1
ATOM 801 N N . GLN A 1 106 ? 2.363 -1.257 -1.49 1 95.62 106 GLN A N 1
ATOM 802 C CA . GLN A 1 106 ? 2.434 -2.014 -2.736 1 95.62 106 GLN A CA 1
ATOM 803 C C . GLN A 1 106 ? 3.666 -2.914 -2.762 1 95.62 106 GLN A C 1
ATOM 805 O O . GLN A 1 106 ? 3.574 -4.09 -3.127 1 95.62 106 GLN A O 1
ATOM 810 N N . ILE A 1 107 ? 4.793 -2.393 -2.365 1 96.38 107 ILE A N 1
ATOM 811 C CA . ILE A 1 107 ? 6.023 -3.174 -2.309 1 96.38 107 ILE A CA 1
ATOM 812 C C . ILE A 1 107 ? 5.84 -4.355 -1.361 1 96.38 107 ILE A C 1
ATOM 814 O O . ILE A 1 107 ? 6.246 -5.477 -1.674 1 96.38 107 ILE A O 1
ATOM 818 N N . GLU A 1 108 ? 5.227 -4.098 -0.259 1 96 108 GLU A N 1
ATOM 819 C CA . GLU A 1 108 ? 5.043 -5.102 0.785 1 96 108 GLU A CA 1
ATOM 820 C C . GLU A 1 108 ? 4.234 -6.293 0.273 1 96 108 GLU A C 1
ATOM 822 O O . GLU A 1 108 ? 4.441 -7.426 0.711 1 96 108 GLU A O 1
ATOM 827 N N . MET A 1 109 ? 3.348 -6.016 -0.631 1 95.81 109 MET A N 1
ATOM 828 C CA . MET A 1 109 ? 2.455 -7.066 -1.116 1 95.81 109 MET A CA 1
ATOM 829 C C . MET A 1 109 ? 2.996 -7.688 -2.398 1 95.81 109 MET A C 1
ATOM 831 O O . MET A 1 109 ? 2.385 -8.602 -2.955 1 95.81 109 MET A O 1
ATOM 835 N N . ASP A 1 110 ? 4.105 -7.215 -2.91 1 96.12 110 ASP A N 1
ATOM 836 C CA . ASP A 1 110 ? 4.727 -7.766 -4.113 1 96.12 110 ASP A CA 1
ATOM 837 C C . ASP A 1 110 ? 5.039 -9.25 -3.939 1 96.12 110 ASP A C 1
ATOM 839 O O . ASP A 1 110 ? 5.605 -9.656 -2.924 1 96.12 110 ASP A O 1
ATOM 843 N N . ARG A 1 111 ? 4.754 -10.078 -4.941 1 95 111 ARG A N 1
ATOM 844 C CA . ARG A 1 111 ? 4.863 -11.531 -4.824 1 95 111 ARG A CA 1
ATOM 845 C C . ARG A 1 111 ? 6.312 -11.961 -4.617 1 95 111 ARG A C 1
ATOM 847 O O . ARG A 1 111 ? 6.59 -12.883 -3.848 1 95 111 ARG A O 1
ATOM 854 N N . PHE A 1 112 ? 7.211 -11.391 -5.316 1 96.25 112 PHE A N 1
ATOM 855 C CA . PHE A 1 112 ? 8.625 -11.727 -5.176 1 96.25 112 PHE A CA 1
ATOM 856 C C . PHE A 1 112 ? 9.141 -11.328 -3.803 1 96.25 112 PHE A C 1
ATOM 858 O O . PHE A 1 112 ? 9.82 -12.117 -3.137 1 96.25 112 PHE A O 1
ATOM 865 N N . VAL A 1 113 ? 8.773 -10.094 -3.393 1 97.19 113 VAL A N 1
ATOM 866 C CA . VAL A 1 113 ? 9.195 -9.602 -2.084 1 97.19 113 VAL A CA 1
ATOM 867 C C . VAL A 1 113 ? 8.656 -10.516 -0.989 1 97.19 113 VAL A C 1
ATOM 869 O O . VAL A 1 113 ? 9.391 -10.906 -0.077 1 97.19 113 VAL A O 1
ATOM 872 N N . GLN A 1 114 ? 7.418 -10.922 -1.111 1 96.88 114 GLN A N 1
ATOM 873 C CA . GLN A 1 114 ? 6.801 -11.797 -0.117 1 96.88 114 GLN A CA 1
ATOM 874 C C . GLN A 1 114 ? 7.453 -13.172 -0.115 1 96.88 114 GLN A C 1
ATOM 876 O O . GLN A 1 114 ? 7.641 -13.773 0.944 1 96.88 114 GLN A O 1
ATOM 881 N N . ALA A 1 115 ? 7.781 -13.688 -1.311 1 97.31 115 ALA A N 1
ATOM 882 C CA . ALA A 1 115 ? 8.438 -14.992 -1.384 1 97.31 115 ALA A CA 1
ATOM 883 C C . ALA A 1 115 ? 9.766 -14.977 -0.636 1 97.31 115 ALA A C 1
ATOM 885 O O . ALA A 1 115 ? 10.109 -15.945 0.052 1 97.31 115 ALA A O 1
ATOM 886 N N . CYS A 1 116 ? 10.5 -13.938 -0.749 1 97.81 116 CYS A N 1
ATOM 887 C CA . CYS A 1 116 ? 11.781 -13.797 -0.066 1 97.81 116 CYS A CA 1
ATOM 888 C C . CYS A 1 116 ? 11.578 -13.586 1.43 1 97.81 116 CYS A C 1
ATOM 890 O O . CYS A 1 116 ? 12.258 -14.211 2.246 1 97.81 116 CYS A O 1
ATOM 892 N N . ALA A 1 117 ? 10.609 -12.711 1.757 1 97.62 117 ALA A N 1
ATOM 893 C CA . ALA A 1 117 ? 10.359 -12.352 3.15 1 97.62 117 ALA A CA 1
ATOM 894 C C . ALA A 1 117 ? 9.914 -13.57 3.959 1 97.62 117 ALA A C 1
ATOM 896 O O . ALA A 1 117 ? 10.219 -13.672 5.148 1 97.62 117 ALA A O 1
ATOM 897 N N . LYS A 1 118 ? 9.227 -14.438 3.338 1 97.19 118 LYS A N 1
ATOM 898 C CA . LYS A 1 118 ? 8.703 -15.617 4.023 1 97.19 118 LYS A CA 1
ATOM 899 C C . LYS A 1 118 ? 9.836 -16.562 4.418 1 97.19 118 LYS A C 1
ATOM 901 O O . LYS A 1 118 ? 9.625 -17.484 5.211 1 97.19 118 LYS A O 1
ATOM 906 N N . LYS A 1 119 ? 11 -16.359 3.879 1 97.56 119 LYS A N 1
ATOM 907 C CA . LYS A 1 119 ? 12.156 -17.156 4.25 1 97.56 119 LYS A CA 1
ATOM 908 C C . LYS A 1 119 ? 12.844 -16.594 5.488 1 97.56 119 LYS A C 1
ATOM 910 O O . LYS A 1 119 ? 13.742 -17.234 6.051 1 97.56 119 LYS A O 1
ATOM 915 N N . LEU A 1 120 ? 12.469 -15.398 5.895 1 97.31 120 LEU A N 1
ATOM 916 C CA . LEU A 1 120 ? 13.016 -14.773 7.094 1 97.31 120 LEU A CA 1
ATOM 917 C C . LEU A 1 120 ? 12.273 -15.234 8.344 1 97.31 120 LEU A C 1
ATOM 919 O O . LEU A 1 120 ? 11.164 -15.773 8.242 1 97.31 120 LEU A O 1
ATOM 923 N N . PRO A 1 121 ? 12.852 -15.023 9.523 1 95.19 121 PRO A N 1
ATOM 924 C CA . PRO A 1 121 ? 12.133 -15.375 10.758 1 95.19 121 PRO A CA 1
ATOM 925 C C . PRO A 1 121 ? 10.812 -14.633 10.898 1 95.19 121 PRO A C 1
ATOM 927 O O . PRO A 1 121 ? 10.711 -13.461 10.516 1 95.19 121 PRO A O 1
ATOM 930 N N . GLU A 1 122 ? 9.883 -15.328 11.469 1 93.12 122 GLU A N 1
ATOM 931 C CA . GLU A 1 122 ? 8.57 -14.727 11.688 1 93.12 122 GLU A CA 1
ATOM 932 C C . GLU A 1 122 ? 8.672 -13.469 12.539 1 93.12 122 GLU A C 1
ATOM 934 O O . GLU A 1 122 ? 9.406 -13.438 13.531 1 93.12 122 GLU A O 1
ATOM 939 N N . GLY A 1 123 ? 7.93 -12.445 12.133 1 90.19 123 GLY A N 1
ATOM 940 C CA . GLY A 1 123 ? 7.891 -11.219 12.914 1 90.19 123 GLY A CA 1
ATOM 941 C C . GLY A 1 123 ? 8.992 -10.242 12.539 1 90.19 123 GLY A C 1
ATOM 942 O O . GLY A 1 123 ? 9.016 -9.109 13.031 1 90.19 123 GLY A O 1
ATOM 943 N N . SER A 1 124 ? 9.914 -10.695 11.641 1 92.69 124 SER A N 1
ATOM 944 C CA . SER A 1 124 ? 10.992 -9.812 11.211 1 92.69 124 SER A CA 1
ATOM 945 C C . SER A 1 124 ? 10.469 -8.688 10.32 1 92.69 124 SER A C 1
ATOM 947 O O . SER A 1 124 ? 9.531 -8.891 9.555 1 92.69 124 SER A O 1
ATOM 949 N N . CYS A 1 125 ? 11.086 -7.512 10.523 1 93.81 125 CYS A N 1
ATOM 950 C CA . CYS A 1 125 ? 10.836 -6.383 9.633 1 93.81 125 CYS A CA 1
ATOM 951 C C . CYS A 1 125 ? 12.133 -5.891 9 1 93.81 125 CYS A C 1
ATOM 953 O O . CYS A 1 125 ? 13.078 -5.531 9.711 1 93.81 125 CYS A O 1
ATOM 955 N N . LEU A 1 126 ? 12.148 -5.828 7.754 1 95.75 126 LEU A N 1
ATOM 956 C CA . LEU A 1 126 ? 13.359 -5.504 7.008 1 95.75 126 LEU A CA 1
ATOM 957 C C . LEU A 1 126 ? 13.766 -4.051 7.23 1 95.75 126 LEU A C 1
ATOM 959 O O . LEU A 1 126 ? 14.961 -3.729 7.25 1 95.75 126 LEU A O 1
ATOM 963 N N . VAL A 1 127 ? 12.75 -3.248 7.324 1 96.56 127 VAL A N 1
ATOM 964 C CA . VAL A 1 127 ? 13.016 -1.813 7.301 1 96.56 127 VAL A CA 1
ATOM 965 C C . VAL A 1 127 ? 12.117 -1.104 8.305 1 96.56 127 VAL A C 1
ATOM 967 O O . VAL A 1 127 ? 10.922 -1.417 8.406 1 96.56 127 VAL A O 1
ATOM 970 N N . SER A 1 128 ? 12.648 -0.147 9.094 1 96 128 SER A N 1
ATOM 971 C CA . SER A 1 128 ? 11.867 0.726 9.969 1 96 128 SER A CA 1
ATOM 972 C C . SER A 1 128 ? 11.883 2.164 9.461 1 96 128 SER A C 1
ATOM 974 O O . SER A 1 128 ? 12.914 2.66 9.008 1 96 128 SER A O 1
ATOM 976 N N . GLY A 1 129 ? 10.742 2.773 9.523 1 95.06 129 GLY A N 1
ATOM 977 C CA . GLY A 1 129 ? 10.617 4.156 9.094 1 95.06 129 GLY A CA 1
ATOM 978 C C . GLY A 1 129 ? 10.492 5.133 10.242 1 95.06 129 GLY A C 1
ATOM 979 O O . GLY A 1 129 ? 9.875 4.824 11.266 1 95.06 129 GLY A O 1
ATOM 980 N N . THR A 1 130 ? 11.078 6.266 10.094 1 94.25 130 THR A N 1
ATOM 981 C CA . THR A 1 130 ? 10.93 7.387 11.016 1 94.25 130 THR A CA 1
ATOM 982 C C . THR A 1 130 ? 10.57 8.664 10.258 1 94.25 130 THR A C 1
ATOM 984 O O . THR A 1 130 ? 11.281 9.062 9.336 1 94.25 130 THR A O 1
ATOM 987 N N . LEU A 1 131 ? 9.445 9.25 10.648 1 92.25 131 LEU A N 1
ATOM 988 C CA . LEU A 1 131 ? 9.086 10.547 10.086 1 92.25 131 LEU A CA 1
ATOM 989 C C . LEU A 1 131 ? 9.773 11.672 10.852 1 92.25 131 LEU A C 1
ATOM 991 O O . LEU A 1 131 ? 9.883 11.625 12.078 1 92.25 131 LEU A O 1
ATOM 995 N N . PHE A 1 132 ? 10.234 12.617 10.078 1 91.44 132 PHE A N 1
ATOM 996 C CA . PHE A 1 132 ? 10.766 13.805 10.742 1 91.44 132 PHE A CA 1
ATOM 997 C C . PHE A 1 132 ? 10.109 15.062 10.188 1 91.44 132 PHE A C 1
ATOM 999 O O . PHE A 1 132 ? 9.508 15.039 9.109 1 91.44 132 PHE A O 1
ATOM 1006 N N . PHE A 1 133 ? 10.195 16.094 10.93 1 88.44 133 PHE A N 1
ATOM 1007 C CA . PHE A 1 133 ? 9.352 17.266 10.711 1 88.44 133 PHE A CA 1
ATOM 1008 C C . PHE A 1 133 ? 10.195 18.5 10.383 1 88.44 133 PHE A C 1
ATOM 1010 O O . PHE A 1 133 ? 11.414 18.469 10.547 1 88.44 133 PHE A O 1
ATOM 1017 N N . GLN A 1 134 ? 9.562 19.5 9.812 1 85.69 134 GLN A N 1
ATOM 1018 C CA . GLN A 1 134 ? 10.242 20.703 9.375 1 85.69 134 GLN A CA 1
ATOM 1019 C C . GLN A 1 134 ? 10.977 21.375 10.531 1 85.69 134 GLN A C 1
ATOM 1021 O O . GLN A 1 134 ? 12.07 21.906 10.352 1 85.69 134 GLN A O 1
ATOM 1026 N N . ASP A 1 135 ? 10.305 21.422 11.688 1 82.38 135 ASP A N 1
ATOM 1027 C CA . ASP A 1 135 ? 10.969 21.922 12.891 1 82.38 135 ASP A CA 1
ATOM 1028 C C . ASP A 1 135 ? 12.023 20.938 13.391 1 82.38 135 ASP A C 1
ATOM 1030 O O . ASP A 1 135 ? 11.688 19.859 13.883 1 82.38 135 ASP A O 1
ATOM 1034 N N . PRO A 1 136 ? 13.25 21.312 13.242 1 80.38 136 PRO A N 1
ATOM 1035 C CA . PRO A 1 136 ? 14.32 20.375 13.617 1 80.38 136 PRO A CA 1
ATOM 1036 C C . PRO A 1 136 ? 14.305 20.031 15.102 1 80.38 136 PRO A C 1
ATOM 1038 O O . PRO A 1 136 ? 14.938 19.062 15.516 1 80.38 136 PRO A O 1
ATOM 1041 N N . ASN A 1 137 ? 13.586 20.859 15.898 1 84.31 137 ASN A N 1
ATOM 1042 C CA . ASN A 1 137 ? 13.531 20.594 17.328 1 84.31 137 ASN A CA 1
ATOM 1043 C C . ASN A 1 137 ? 12.469 19.547 17.656 1 84.31 137 ASN A C 1
ATOM 1045 O O . ASN A 1 137 ? 12.352 19.109 18.812 1 84.31 137 ASN A O 1
ATOM 1049 N N . THR A 1 138 ? 11.703 19.172 16.609 1 83.06 138 THR A N 1
ATOM 1050 C CA . THR A 1 138 ? 10.695 18.141 16.797 1 83.06 138 THR A CA 1
ATOM 1051 C C . THR A 1 138 ? 11.305 16.75 16.578 1 83.06 138 THR A C 1
ATOM 1053 O O . THR A 1 138 ? 11.898 16.484 15.539 1 83.06 138 THR A O 1
ATOM 1056 N N . ASP A 1 139 ? 11.164 15.867 17.594 1 86.31 139 ASP A N 1
ATOM 1057 C CA . ASP A 1 139 ? 11.695 14.508 17.484 1 86.31 139 ASP A CA 1
ATOM 1058 C C . ASP A 1 139 ? 11 13.727 16.375 1 86.31 139 ASP A C 1
ATOM 1060 O O . ASP A 1 139 ? 9.805 13.922 16.125 1 86.31 139 ASP A O 1
ATOM 1064 N N . GLY A 1 140 ? 11.805 12.93 15.742 1 89.12 140 GLY A N 1
ATOM 1065 C CA . GLY A 1 140 ? 11.203 12.008 14.789 1 89.12 140 GLY A CA 1
ATOM 1066 C C . GLY A 1 140 ? 10.227 11.047 15.43 1 89.12 140 GLY A C 1
ATOM 1067 O O . GLY A 1 140 ? 10.32 10.75 16.625 1 89.12 140 GLY A O 1
ATOM 1068 N N . VAL A 1 141 ? 9.242 10.633 14.602 1 89.69 141 VAL A N 1
ATOM 1069 C CA . VAL A 1 141 ? 8.227 9.695 15.078 1 89.69 141 VAL A CA 1
ATOM 1070 C C . VAL A 1 141 ? 8.25 8.43 14.227 1 89.69 141 VAL A C 1
ATOM 1072 O O . VAL A 1 141 ? 8.227 8.5 12.992 1 89.69 141 VAL A O 1
ATOM 1075 N N . PRO A 1 142 ? 8.352 7.301 14.945 1 92.12 142 PRO A N 1
ATOM 1076 C CA . PRO A 1 142 ? 8.25 6.07 14.164 1 92.12 142 PRO A CA 1
ATOM 1077 C C . PRO A 1 142 ? 6.949 5.984 13.367 1 92.12 142 PRO A C 1
ATOM 1079 O O . PRO A 1 142 ? 5.898 6.43 13.836 1 92.12 142 PRO A O 1
ATOM 1082 N N . THR A 1 143 ? 7.016 5.465 12.102 1 89.19 143 THR A N 1
ATOM 1083 C CA . THR A 1 143 ? 5.836 5.383 11.242 1 89.19 143 THR A CA 1
ATOM 1084 C C . THR A 1 143 ? 4.852 4.348 11.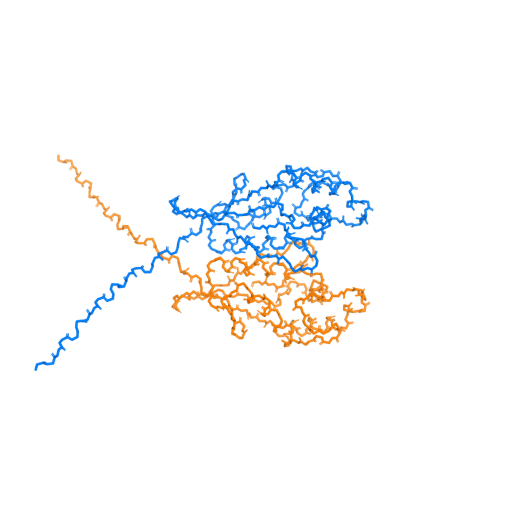781 1 89.19 143 THR A C 1
ATOM 1086 O O . THR A 1 143 ? 3.637 4.523 11.672 1 89.19 143 THR A O 1
ATOM 1089 N N . ASN A 1 144 ? 5.297 3.287 12.375 1 86.44 144 ASN A N 1
ATOM 1090 C CA . ASN A 1 144 ? 4.465 2.207 12.898 1 86.44 144 ASN A CA 1
ATOM 1091 C C . ASN A 1 144 ? 3.379 1.803 11.906 1 86.44 144 ASN A C 1
ATOM 1093 O O . ASN A 1 144 ? 2.199 1.747 12.266 1 86.44 144 ASN A O 1
ATOM 1097 N N . LEU A 1 145 ? 3.807 1.559 10.75 1 85.62 145 LEU A N 1
ATOM 1098 C CA . LEU A 1 145 ? 2.861 1.214 9.695 1 85.62 145 LEU A CA 1
ATOM 1099 C C . LEU A 1 145 ? 2.16 -0.105 10 1 85.62 145 LEU A C 1
ATOM 1101 O O . LEU A 1 145 ? 2.766 -1.016 10.578 1 85.62 145 LEU A O 1
ATOM 1105 N N . PRO A 1 146 ? 0.9 -0.161 9.625 1 86.5 146 PRO A N 1
ATOM 1106 C CA . PRO A 1 146 ? 0.144 -1.38 9.922 1 86.5 146 PRO A CA 1
ATOM 1107 C C . PRO A 1 146 ? 0.661 -2.594 9.156 1 86.5 146 PRO A C 1
ATOM 1109 O O . PRO A 1 146 ? 1.107 -2.463 8.016 1 86.5 146 PRO A O 1
ATOM 1112 N N . SER A 1 147 ? 0.463 -3.744 9.805 1 90.25 147 SER A N 1
ATOM 1113 C CA . SER A 1 147 ? 0.825 -5.008 9.164 1 90.25 147 SER A CA 1
ATOM 1114 C C . SER A 1 147 ? -0.101 -5.324 7.996 1 90.25 147 SER A C 1
ATOM 1116 O O . SER A 1 147 ? -1.279 -4.961 8.016 1 90.25 147 SER A O 1
ATOM 1118 N N . PRO A 1 148 ? 0.506 -5.902 6.926 1 92.69 148 PRO A N 1
ATOM 1119 C CA . PRO A 1 148 ? -0.376 -6.434 5.887 1 92.69 148 PRO A CA 1
ATOM 1120 C C . PRO A 1 148 ? -1.255 -7.578 6.383 1 92.69 148 PRO A C 1
ATOM 1122 O O . PRO A 1 148 ? -1.015 -8.125 7.465 1 92.69 148 PRO A O 1
ATOM 1125 N N . PRO A 1 149 ? -2.309 -7.832 5.688 1 89.25 149 PRO A N 1
ATOM 1126 C CA . PRO A 1 149 ? -3.105 -8.992 6.094 1 89.25 149 PRO A CA 1
ATOM 1127 C C . PRO A 1 149 ? -2.336 -10.305 5.977 1 89.25 149 PRO A C 1
ATOM 1129 O O . PRO A 1 149 ? -1.517 -10.469 5.07 1 89.25 149 PRO A O 1
ATOM 1132 N N . PRO A 1 150 ? -2.641 -11.172 6.938 1 88.88 150 PRO A N 1
ATOM 1133 C CA . PRO A 1 150 ? -2.051 -12.508 6.781 1 88.88 150 PRO A CA 1
ATOM 1134 C C . PRO A 1 150 ? -2.387 -13.141 5.434 1 88.88 150 PRO A C 1
ATOM 1136 O O . PRO A 1 150 ? -3.445 -12.867 4.863 1 88.88 150 PRO A O 1
ATOM 1139 N N . PRO A 1 151 ? -1.483 -14.094 4.938 1 90.75 151 PRO A N 1
ATOM 1140 C CA . PRO A 1 151 ? -0.229 -14.578 5.523 1 90.75 151 PRO A CA 1
ATOM 1141 C C . PRO A 1 151 ? 0.973 -13.719 5.125 1 90.75 151 PRO A C 1
ATOM 1143 O O . PRO A 1 151 ? 2.115 -14.172 5.219 1 90.75 151 PRO A O 1
ATOM 1146 N N . HIS A 1 152 ? 0.736 -12.516 4.633 1 94.5 152 HIS A N 1
ATOM 1147 C CA . HIS A 1 152 ? 1.818 -11.664 4.152 1 94.5 152 HIS A CA 1
ATOM 1148 C C . HIS A 1 152 ? 2.693 -11.188 5.305 1 94.5 152 HIS A C 1
ATOM 1150 O O . HIS A 1 152 ? 2.191 -10.906 6.398 1 94.5 152 HIS A O 1
ATOM 1156 N N . ARG A 1 153 ? 3.955 -11.133 5.031 1 96.06 153 ARG A N 1
ATOM 1157 C CA . ARG A 1 153 ? 4.938 -10.664 6.004 1 96.06 153 ARG A CA 1
ATOM 1158 C C . ARG A 1 153 ? 5.086 -9.148 5.941 1 96.06 153 ARG A C 1
ATOM 1160 O O . ARG A 1 153 ? 5.051 -8.555 4.859 1 96.06 153 ARG A O 1
ATOM 1167 N N . GLN A 1 154 ? 5.242 -8.586 7.074 1 95.62 154 GLN A N 1
ATOM 1168 C CA . GLN A 1 154 ? 5.488 -7.148 7.141 1 95.62 154 GLN A CA 1
ATOM 1169 C C . GLN A 1 154 ? 6.93 -6.82 6.762 1 95.62 154 GLN A C 1
ATOM 1171 O O . GLN A 1 154 ? 7.867 -7.434 7.273 1 95.62 154 GLN A O 1
ATOM 1176 N N . ILE A 1 155 ? 7.098 -5.875 5.832 1 96.19 155 ILE A N 1
ATOM 1177 C CA . ILE A 1 155 ? 8.414 -5.48 5.34 1 96.19 155 ILE A CA 1
ATOM 1178 C C . ILE A 1 155 ? 8.82 -4.152 5.973 1 96.19 155 ILE A C 1
ATOM 1180 O O . ILE A 1 155 ? 9.977 -3.98 6.383 1 96.19 155 ILE A O 1
ATOM 1184 N N . PHE A 1 156 ? 7.828 -3.236 6.004 1 94.19 156 PHE A N 1
ATOM 1185 C CA . PHE A 1 156 ? 8.031 -1.894 6.535 1 94.19 156 PHE A CA 1
ATOM 1186 C C . PHE A 1 156 ? 7.316 -1.724 7.871 1 94.19 156 PHE A C 1
ATOM 1188 O O . PHE A 1 156 ? 6.145 -2.092 8 1 94.19 156 PHE A O 1
ATOM 1195 N N . VAL A 1 157 ? 8.039 -1.152 8.844 1 92.38 157 VAL A N 1
ATOM 1196 C CA . VAL A 1 157 ? 7.352 -0.85 10.094 1 92.38 157 VAL A CA 1
ATOM 1197 C C . VAL A 1 157 ? 7.559 0.618 10.453 1 92.38 157 VAL A C 1
ATOM 1199 O O . VAL A 1 157 ? 8.641 1.174 10.227 1 92.38 157 VAL A O 1
ATOM 1202 N N . MET B 1 1 ? 24.828 61.781 3.238 1 26.36 1 MET B N 1
ATOM 1203 C CA . MET B 1 1 ? 23.547 61.406 3.799 1 26.36 1 MET B CA 1
ATOM 1204 C C . MET B 1 1 ? 23.109 60.031 3.311 1 26.36 1 MET B C 1
ATOM 1206 O O . MET B 1 1 ? 22.938 59.812 2.109 1 26.36 1 MET B O 1
ATOM 1210 N N . ALA B 1 2 ? 23.562 58.938 4.016 1 36.56 2 ALA B N 1
ATOM 1211 C CA . ALA B 1 2 ? 23.484 57.531 3.637 1 36.56 2 ALA B CA 1
ATOM 1212 C C . ALA B 1 2 ? 22.031 57.094 3.543 1 36.56 2 ALA B C 1
ATOM 1214 O O . ALA B 1 2 ? 21.188 57.469 4.367 1 36.56 2 ALA B O 1
ATOM 1215 N N . PRO B 1 3 ? 21.484 56.844 2.316 1 33.03 3 PRO B N 1
ATOM 1216 C CA . PRO B 1 3 ? 20.062 56.5 2.201 1 33.03 3 PRO B CA 1
ATOM 1217 C C . PRO B 1 3 ? 19.641 55.375 3.174 1 33.03 3 PRO B C 1
ATOM 1219 O O . PRO B 1 3 ? 20.453 54.531 3.523 1 33.03 3 PRO B O 1
ATOM 1222 N N . ARG B 1 4 ? 18.734 55.688 4.164 1 33.56 4 ARG B N 1
ATOM 1223 C CA . ARG B 1 4 ? 18.125 54.781 5.117 1 33.56 4 ARG B CA 1
ATOM 1224 C C . ARG B 1 4 ? 17.469 53.594 4.398 1 33.56 4 ARG B C 1
ATOM 1226 O O . ARG B 1 4 ? 16.594 53.812 3.559 1 33.56 4 ARG B O 1
ATOM 1233 N N . ALA B 1 5 ? 18.234 52.562 4.117 1 33.16 5 ALA B N 1
ATOM 1234 C CA . ALA B 1 5 ? 17.641 51.312 3.633 1 33.16 5 ALA B CA 1
ATOM 1235 C C . ALA B 1 5 ? 16.391 50.969 4.438 1 33.16 5 ALA B C 1
ATOM 1237 O O . ALA B 1 5 ? 16.453 50.844 5.668 1 33.16 5 ALA B O 1
ATOM 1238 N N . SER B 1 6 ? 15.242 51.469 4.039 1 29.11 6 SER B N 1
ATOM 1239 C CA . SER B 1 6 ? 13.977 51.094 4.648 1 29.11 6 SER B CA 1
ATOM 1240 C C . SER B 1 6 ? 13.906 49.562 4.848 1 29.11 6 SER B C 1
ATOM 1242 O O . SER B 1 6 ? 14.203 48.812 3.932 1 29.11 6 SER B O 1
ATOM 1244 N N . ALA B 1 7 ? 14.188 49.094 6.047 1 31.12 7 ALA B N 1
ATOM 1245 C CA . ALA B 1 7 ? 13.922 47.75 6.516 1 31.12 7 ALA B CA 1
ATOM 1246 C C . ALA B 1 7 ? 12.523 47.281 6.113 1 31.12 7 ALA B C 1
ATOM 1248 O O . ALA B 1 7 ? 11.523 47.75 6.66 1 31.12 7 ALA B O 1
ATOM 1249 N N . ASP B 1 8 ? 12.258 47.219 4.812 1 30.66 8 ASP B N 1
ATOM 1250 C CA . ASP B 1 8 ? 10.977 46.625 4.461 1 30.66 8 ASP B CA 1
ATOM 1251 C C . ASP B 1 8 ? 10.672 45.406 5.363 1 30.66 8 ASP B C 1
ATOM 1253 O O . ASP B 1 8 ? 11.5 44.531 5.512 1 30.66 8 ASP B O 1
ATOM 1257 N N . PHE B 1 9 ? 9.883 45.625 6.414 1 31.25 9 PHE B N 1
ATOM 1258 C CA . PHE B 1 9 ? 9.273 44.625 7.301 1 31.25 9 PHE B CA 1
ATOM 1259 C C . PHE B 1 9 ? 8.781 43.438 6.512 1 31.25 9 PHE B C 1
ATOM 1261 O O . PHE B 1 9 ? 7.879 43.562 5.68 1 31.25 9 PHE B O 1
ATOM 1268 N N . VAL B 1 10 ? 9.672 42.688 6.027 1 33.94 10 VAL B N 1
ATOM 1269 C CA . VAL B 1 10 ? 9.195 41.375 5.57 1 33.94 10 VAL B CA 1
ATOM 1270 C C . VAL B 1 10 ? 8.156 40.844 6.551 1 33.94 10 VAL B C 1
ATOM 1272 O O . VAL B 1 10 ? 8.469 40.594 7.719 1 33.94 10 VAL B O 1
ATOM 1275 N N . THR B 1 11 ? 6.93 41.469 6.52 1 34.25 11 THR B N 1
ATOM 1276 C CA . THR B 1 11 ? 5.824 40.812 7.227 1 34.25 11 THR B CA 1
ATOM 1277 C C . THR B 1 11 ? 5.969 39.312 7.188 1 34.25 11 THR B C 1
ATOM 1279 O O . THR B 1 11 ? 6.188 38.719 6.121 1 34.25 11 THR B O 1
ATOM 1282 N N . THR B 1 12 ? 6.684 38.812 8.094 1 34.22 12 THR B N 1
ATOM 1283 C CA . THR B 1 12 ? 6.695 37.344 8.336 1 34.22 12 THR B CA 1
ATOM 1284 C C . THR B 1 12 ? 5.316 36.75 8.07 1 34.22 12 THR B C 1
ATOM 1286 O O . THR B 1 12 ? 4.395 36.938 8.867 1 34.22 12 THR B O 1
ATOM 1289 N N . GLN B 1 13 ? 4.719 37 6.895 1 35.44 13 GLN B N 1
ATOM 1290 C CA . GLN B 1 13 ? 3.479 36.281 6.609 1 35.44 13 GLN B CA 1
ATOM 1291 C C . GLN B 1 13 ? 3.434 34.969 7.348 1 35.44 13 GLN B C 1
ATOM 1293 O O . GLN B 1 13 ? 4.414 34.219 7.355 1 35.44 13 GLN B O 1
ATOM 1298 N N . GLU B 1 14 ? 2.699 34.906 8.422 1 38.88 14 GLU B N 1
ATOM 1299 C CA . GLU B 1 14 ? 2.434 33.656 9.148 1 38.88 14 GLU B CA 1
ATOM 1300 C C . GLU B 1 14 ? 2.484 32.438 8.219 1 38.88 14 GLU B C 1
ATOM 1302 O O . GLU B 1 14 ? 1.88 32.469 7.148 1 38.88 14 GLU B O 1
ATOM 1307 N N . PRO B 1 15 ? 3.523 31.75 8.094 1 40.88 15 PRO B N 1
ATOM 1308 C CA . PRO B 1 15 ? 3.578 30.594 7.195 1 40.88 15 PRO B CA 1
ATOM 1309 C C . PRO B 1 15 ? 2.217 29.938 7.004 1 40.88 15 PRO B C 1
ATOM 1311 O O . PRO B 1 15 ? 1.438 29.828 7.953 1 40.88 15 PRO B O 1
ATOM 1314 N N . ALA B 1 16 ? 1.369 30.219 6.035 1 41.81 16 ALA B N 1
ATOM 1315 C CA . ALA B 1 16 ? 0.069 29.656 5.676 1 41.81 16 ALA B CA 1
ATOM 1316 C C . ALA B 1 16 ? -0.118 28.266 6.277 1 41.81 16 ALA B C 1
ATOM 1318 O O . ALA B 1 16 ? 0.762 27.406 6.164 1 41.81 16 ALA B O 1
ATOM 1319 N N . THR B 1 17 ? -0.692 28.094 7.426 1 51.53 17 THR B N 1
ATOM 1320 C CA . THR B 1 17 ? -1.061 26.844 8.086 1 51.53 17 THR B CA 1
ATOM 1321 C C . THR B 1 17 ? -1.553 25.812 7.07 1 51.53 17 THR B C 1
ATOM 1323 O O . THR B 1 17 ? -2.527 26.062 6.355 1 51.53 17 THR B O 1
ATOM 1326 N N . GLU B 1 18 ? -0.629 25.109 6.422 1 59.34 18 GLU B N 1
ATOM 1327 C CA . GLU B 1 18 ? -1.093 24.047 5.535 1 59.34 18 GLU B CA 1
ATOM 1328 C C . GLU B 1 18 ? -2.33 23.344 6.105 1 59.34 18 GLU B C 1
ATOM 1330 O O . GLU B 1 18 ? -2.391 23.062 7.301 1 59.34 18 GLU B O 1
ATOM 1335 N N . PRO B 1 19 ? -3.432 23.5 5.309 1 66.31 19 PRO B N 1
ATOM 1336 C CA . PRO B 1 19 ? -4.652 22.859 5.801 1 66.31 19 PRO B CA 1
ATOM 1337 C C . PRO B 1 19 ? -4.406 21.438 6.328 1 66.31 19 PRO B C 1
ATOM 1339 O O . PRO B 1 19 ? -3.602 20.703 5.762 1 66.31 19 PRO B O 1
ATOM 1342 N N . ARG B 1 20 ? -4.891 21.188 7.492 1 80.88 20 ARG B N 1
ATOM 1343 C CA . ARG B 1 20 ? -4.742 19.891 8.148 1 80.88 20 ARG B CA 1
ATOM 1344 C C . ARG B 1 20 ? -5.758 18.875 7.609 1 80.88 20 ARG B C 1
ATOM 1346 O O . ARG B 1 20 ? -6.961 19.141 7.629 1 80.88 20 ARG B O 1
ATOM 1353 N N . VAL B 1 21 ? -5.293 17.859 7.086 1 84.62 21 VAL B N 1
ATOM 1354 C CA . VAL B 1 21 ? -6.16 16.797 6.613 1 84.62 21 VAL B CA 1
ATOM 1355 C C . VAL B 1 21 ? -7.094 16.344 7.734 1 84.62 21 VAL B C 1
ATOM 1357 O O . VAL B 1 21 ? -6.68 16.234 8.891 1 84.62 21 VAL B O 1
ATOM 1360 N N . TYR B 1 22 ? -8.359 16.125 7.359 1 90.12 22 TYR B N 1
ATOM 1361 C CA . TYR B 1 22 ? -9.336 15.727 8.359 1 90.12 22 TYR B CA 1
ATOM 1362 C C . TYR B 1 22 ? -9.992 14.398 7.992 1 90.12 22 TYR B C 1
ATOM 1364 O O . TYR B 1 22 ? -10.406 13.641 8.867 1 90.12 22 TYR B O 1
ATOM 1372 N N . GLY B 1 23 ? -10.117 14.188 6.738 1 94.56 23 GLY B N 1
ATOM 1373 C CA . GLY B 1 23 ? -10.773 12.961 6.324 1 94.56 23 GLY B CA 1
ATOM 1374 C C . GLY B 1 23 ? -10.602 12.656 4.848 1 94.56 23 GLY B C 1
ATOM 1375 O O . GLY B 1 23 ? -9.906 13.391 4.137 1 94.56 23 GLY B O 1
ATOM 1376 N N . MET B 1 24 ? -11.148 11.477 4.43 1 95.56 24 MET B N 1
ATOM 1377 C CA . MET B 1 24 ? -11.102 11.016 3.045 1 95.56 24 MET B CA 1
ATOM 1378 C C . MET B 1 24 ? -12.453 10.469 2.605 1 95.56 24 MET B C 1
ATOM 1380 O O . MET B 1 24 ? -13.07 9.68 3.322 1 95.56 24 MET B O 1
ATOM 1384 N N . LEU B 1 25 ? -12.883 10.969 1.559 1 96.62 25 LEU B N 1
ATOM 1385 C CA . LEU B 1 25 ? -14.078 10.445 0.91 1 96.62 25 LEU B CA 1
ATOM 1386 C C . LEU B 1 25 ? -13.711 9.477 -0.212 1 96.62 25 LEU B C 1
ATOM 1388 O O . LEU B 1 25 ? -12.898 9.812 -1.079 1 96.62 25 LEU B O 1
ATOM 1392 N N . LEU B 1 26 ? -14.266 8.227 -0.181 1 97.25 26 LEU B N 1
ATOM 1393 C CA . LEU B 1 26 ? -14.102 7.27 -1.271 1 97.25 26 LEU B CA 1
ATOM 1394 C C . LEU B 1 26 ? -15.344 7.219 -2.148 1 97.25 26 LEU B C 1
ATOM 1396 O O . LEU B 1 26 ? -16.453 6.965 -1.654 1 97.25 26 LEU B O 1
ATOM 1400 N N . THR B 1 27 ? -15.148 7.441 -3.424 1 97.38 27 THR B N 1
ATOM 1401 C CA . THR B 1 27 ? -16.25 7.402 -4.391 1 97.38 27 THR B CA 1
ATOM 1402 C C . THR B 1 27 ? -16.109 6.188 -5.309 1 97.38 27 THR B C 1
ATOM 1404 O O . THR B 1 27 ? -15.18 6.113 -6.117 1 97.38 27 THR B O 1
ATOM 1407 N N . TRP B 1 28 ? -17.078 5.301 -5.238 1 97.31 28 TRP B N 1
ATOM 1408 C CA . TRP B 1 28 ? -17.062 4.051 -5.992 1 97.31 28 TRP B CA 1
ATOM 1409 C C . TRP B 1 28 ? -17.781 4.211 -7.324 1 97.31 28 TRP B C 1
ATOM 1411 O O . TRP B 1 28 ? -18.844 4.848 -7.391 1 97.31 28 TRP B O 1
ATOM 1421 N N . ASP B 1 29 ? -17.203 3.668 -8.383 1 97.06 29 ASP B N 1
ATOM 1422 C CA . ASP B 1 29 ? -17.906 3.557 -9.656 1 97.06 29 ASP B CA 1
ATOM 1423 C C . ASP B 1 29 ? -18.875 2.371 -9.648 1 97.06 29 ASP B C 1
ATOM 1425 O O . ASP B 1 29 ? -18.438 1.216 -9.648 1 97.06 29 ASP B O 1
ATOM 1429 N N . PRO B 1 30 ? -20.188 2.652 -9.695 1 97.06 30 PRO B N 1
ATOM 1430 C CA . PRO B 1 30 ? -21.141 1.548 -9.523 1 97.06 30 PRO B CA 1
ATOM 1431 C C . PRO B 1 30 ? -21.078 0.537 -10.664 1 97.06 30 PRO B C 1
ATOM 1433 O O . PRO B 1 30 ? -21.281 -0.66 -10.445 1 97.06 30 PRO B O 1
ATOM 1436 N N . THR B 1 31 ? -20.781 1.006 -11.836 1 98 31 THR B N 1
ATOM 1437 C CA . THR B 1 31 ? -20.734 0.12 -12.992 1 98 31 THR B CA 1
ATOM 1438 C C . THR B 1 31 ? -19.516 -0.804 -12.914 1 98 31 THR B C 1
ATOM 1440 O O . THR B 1 31 ? -19.641 -2.016 -13.102 1 98 31 THR B O 1
ATOM 1443 N N . LEU B 1 32 ? -18.422 -0.235 -12.641 1 98.06 32 LEU B N 1
ATOM 1444 C CA . LEU B 1 32 ? -17.203 -1.031 -12.516 1 98.06 32 LEU B CA 1
ATOM 1445 C C . LEU B 1 32 ? -17.281 -1.963 -11.312 1 98.06 32 LEU B C 1
ATOM 1447 O O . LEU B 1 32 ? -16.781 -3.088 -11.359 1 98.06 32 LEU B O 1
ATOM 1451 N N . LEU B 1 33 ? -17.906 -1.465 -10.234 1 98.31 33 LEU B N 1
ATOM 1452 C CA . LEU B 1 33 ? -18.078 -2.301 -9.047 1 98.31 33 LEU B CA 1
ATOM 1453 C C . LEU B 1 33 ? -18.922 -3.523 -9.367 1 98.31 33 LEU B C 1
ATOM 1455 O O . LEU B 1 33 ? -18.594 -4.641 -8.953 1 98.31 33 LEU B O 1
ATOM 1459 N N . ALA B 1 34 ? -19.953 -3.35 -10.078 1 98.38 34 ALA B N 1
ATOM 1460 C CA . ALA B 1 34 ? -20.797 -4.469 -10.477 1 98.38 34 ALA B CA 1
ATOM 1461 C C . ALA B 1 34 ? -20.016 -5.477 -11.32 1 98.38 34 ALA B C 1
ATOM 1463 O O . ALA B 1 34 ? -20.141 -6.688 -11.117 1 98.38 34 ALA B O 1
ATOM 1464 N N . ALA B 1 35 ? -19.266 -5 -12.242 1 98.31 35 ALA B N 1
ATOM 1465 C CA . ALA B 1 35 ? -18.438 -5.875 -13.086 1 98.31 35 ALA B CA 1
ATOM 1466 C C . ALA B 1 35 ? -17.406 -6.633 -12.25 1 98.31 35 ALA B C 1
ATOM 1468 O O . ALA B 1 35 ? -17.156 -7.812 -12.492 1 98.31 35 ALA B O 1
ATOM 1469 N N . PHE B 1 36 ? -16.812 -5.918 -11.32 1 98.5 36 PHE B N 1
ATOM 1470 C CA . PHE B 1 36 ? -15.859 -6.516 -10.398 1 98.5 36 PHE B CA 1
ATOM 1471 C C . PHE B 1 36 ? -16.5 -7.668 -9.625 1 98.5 36 PHE B C 1
ATOM 1473 O O . PHE B 1 36 ? -15.914 -8.75 -9.539 1 98.5 36 PHE B O 1
ATOM 1480 N N . ILE B 1 37 ? -17.656 -7.434 -9.102 1 98.56 37 ILE B N 1
ATOM 1481 C CA . ILE B 1 37 ? -18.375 -8.438 -8.312 1 98.56 37 ILE B CA 1
ATOM 1482 C C . ILE B 1 37 ? -18.734 -9.625 -9.203 1 98.56 37 ILE B C 1
ATOM 1484 O O . ILE B 1 37 ? -18.609 -10.781 -8.781 1 98.56 37 ILE B O 1
ATOM 1488 N N . ASN B 1 38 ? -19.188 -9.336 -10.359 1 98.44 38 ASN B N 1
ATOM 1489 C CA . ASN B 1 38 ? -19.5 -10.414 -11.305 1 98.44 38 ASN B CA 1
ATOM 1490 C C . ASN B 1 38 ? -18.266 -11.273 -11.586 1 98.44 38 ASN B C 1
ATOM 1492 O O . ASN B 1 38 ? -18.344 -12.5 -11.578 1 98.44 38 ASN B O 1
ATOM 1496 N N . ALA B 1 39 ? -17.156 -10.656 -11.828 1 98.25 39 ALA B N 1
ATOM 1497 C CA . ALA B 1 39 ? -15.914 -11.383 -12.047 1 98.25 39 ALA B CA 1
ATOM 1498 C C . ALA B 1 39 ? -15.547 -12.234 -10.828 1 98.25 39 ALA B C 1
ATOM 1500 O O . ALA B 1 39 ? -15.141 -13.391 -10.977 1 98.25 39 ALA B O 1
ATOM 1501 N N . ALA B 1 40 ? -15.695 -11.664 -9.656 1 98.25 40 ALA B N 1
ATOM 1502 C CA . ALA B 1 40 ? -15.367 -12.336 -8.398 1 98.25 40 ALA B CA 1
ATOM 1503 C C . ALA B 1 40 ? -16.188 -13.602 -8.219 1 98.25 40 ALA B C 1
ATOM 1505 O O . ALA B 1 40 ? -15.703 -14.586 -7.645 1 98.25 40 ALA B O 1
ATOM 1506 N N . ASN B 1 41 ? -17.359 -13.57 -8.688 1 98.12 41 ASN B N 1
ATOM 1507 C CA . ASN B 1 41 ? -18.297 -14.648 -8.398 1 98.12 41 ASN B CA 1
ATOM 1508 C C . ASN B 1 41 ? -18.328 -15.68 -9.523 1 98.12 41 ASN B C 1
ATOM 1510 O O . ASN B 1 41 ? -18.688 -16.844 -9.305 1 98.12 41 ASN B O 1
ATOM 1514 N N . THR B 1 42 ? -17.953 -15.305 -10.727 1 97.69 42 THR B N 1
ATOM 1515 C CA . THR B 1 42 ? -18.219 -16.203 -11.852 1 97.69 42 THR B CA 1
ATOM 1516 C C . THR B 1 42 ? -16.938 -16.547 -12.586 1 97.69 42 THR B C 1
ATOM 1518 O O . THR B 1 42 ? -16.703 -17.703 -12.945 1 97.69 42 THR B O 1
ATOM 1521 N N . LEU B 1 43 ? -16.062 -15.609 -12.844 1 97.56 43 LEU B N 1
ATOM 1522 C CA . LEU B 1 43 ? -14.883 -15.82 -13.688 1 97.56 43 LEU B CA 1
ATOM 1523 C C . LEU B 1 43 ? -13.703 -16.328 -12.859 1 97.56 43 LEU B C 1
ATOM 1525 O O . LEU B 1 43 ? -13.109 -17.359 -13.188 1 97.56 43 LEU B O 1
ATOM 1529 N N . VAL B 1 44 ? -13.453 -15.633 -11.734 1 97.19 44 VAL B N 1
ATOM 1530 C CA . VAL B 1 44 ? -12.25 -15.906 -10.953 1 97.19 44 VAL B CA 1
ATOM 1531 C C . VAL B 1 44 ? -12.352 -17.297 -10.336 1 97.19 44 VAL B C 1
ATOM 1533 O O . VAL B 1 44 ? -11.391 -18.078 -10.383 1 97.19 44 VAL B O 1
ATOM 1536 N N . PRO B 1 45 ? -13.531 -17.688 -9.836 1 94.88 45 PRO B N 1
ATOM 1537 C CA . PRO B 1 45 ? -13.617 -19.047 -9.266 1 94.88 45 PRO B CA 1
ATOM 1538 C C . PRO B 1 45 ? -13.344 -20.125 -10.297 1 94.88 45 PRO B C 1
ATOM 1540 O O . PRO B 1 45 ? -12.812 -21.188 -9.953 1 94.88 45 PRO B O 1
ATOM 1543 N N . VAL B 1 46 ? -13.648 -19.906 -11.555 1 96.06 46 VAL B N 1
ATOM 1544 C CA . VAL B 1 46 ? -13.461 -20.875 -12.625 1 96.06 46 VAL B CA 1
ATOM 1545 C C . VAL B 1 46 ? -12.008 -20.875 -13.078 1 96.06 46 VAL B C 1
ATOM 1547 O O . VAL B 1 46 ? -11.383 -21.938 -13.203 1 96.06 46 VAL B O 1
ATOM 1550 N N . GLU B 1 47 ? -11.422 -19.766 -13.312 1 96.44 47 GLU B N 1
ATOM 1551 C CA . GLU B 1 47 ? -10.078 -19.625 -13.852 1 96.44 47 GLU B CA 1
ATOM 1552 C C . GLU B 1 47 ? -9.023 -19.938 -12.805 1 96.44 47 GLU B C 1
ATOM 1554 O O . GLU B 1 47 ? -7.926 -20.406 -13.141 1 96.44 47 GL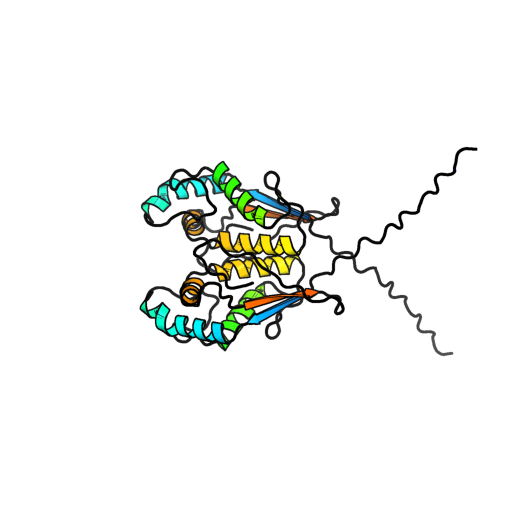U B O 1
ATOM 1559 N N . GLN B 1 48 ? -9.367 -19.625 -11.594 1 95.81 48 GLN B N 1
ATOM 1560 C CA . GLN B 1 48 ? -8.453 -19.859 -10.484 1 95.81 48 GLN B CA 1
ATOM 1561 C C . GLN B 1 48 ? -9.172 -20.5 -9.305 1 95.81 48 GLN B C 1
ATOM 1563 O O . GLN B 1 48 ? -9.391 -19.859 -8.273 1 95.81 48 GLN B O 1
ATOM 1568 N N . PRO B 1 49 ? -9.43 -21.781 -9.398 1 94.88 49 PRO B N 1
ATOM 1569 C CA . PRO B 1 49 ? -10.258 -22.453 -8.398 1 94.88 49 PRO B CA 1
ATOM 1570 C C . PRO B 1 49 ? -9.617 -22.469 -7.016 1 94.88 49 PRO B C 1
ATOM 1572 O O . PRO B 1 49 ? -10.32 -22.547 -6.008 1 94.88 49 PRO B O 1
ATOM 1575 N N . GLY B 1 50 ? -8.375 -22.281 -6.93 1 93.5 50 GLY B N 1
ATOM 1576 C CA . GLY B 1 50 ? -7.715 -22.344 -5.637 1 93.5 50 GLY B CA 1
ATOM 1577 C C . GLY B 1 50 ? -7.5 -20.984 -5.012 1 93.5 50 GLY B C 1
ATOM 1578 O O . GLY B 1 50 ? -7.035 -20.875 -3.873 1 93.5 50 GLY B O 1
ATOM 1579 N N . LEU B 1 51 ? -7.855 -19.953 -5.707 1 94.44 51 LEU B N 1
ATOM 1580 C CA . LEU B 1 51 ? -7.637 -18.594 -5.207 1 94.44 51 LEU B CA 1
ATOM 1581 C C . LEU B 1 51 ? -8.742 -18.203 -4.234 1 94.44 51 LEU B C 1
ATOM 1583 O O . LEU B 1 51 ? -9.914 -18.125 -4.613 1 94.44 51 LEU B O 1
ATOM 1587 N N . GLN B 1 52 ? -8.258 -17.969 -2.963 1 92.5 52 GLN B N 1
ATOM 1588 C CA . GLN B 1 52 ? -9.219 -17.578 -1.935 1 92.5 52 GLN B CA 1
ATOM 1589 C C . GLN B 1 52 ? -9.227 -16.062 -1.736 1 92.5 52 GLN B C 1
ATOM 1591 O O . GLN B 1 52 ? -8.195 -15.398 -1.888 1 92.5 52 GLN B O 1
ATOM 1596 N N . PRO B 1 53 ? -10.445 -15.516 -1.374 1 92.25 53 PRO B N 1
ATOM 1597 C CA . PRO B 1 53 ? -10.461 -14.109 -0.982 1 92.25 53 PRO B CA 1
ATOM 1598 C C . PRO B 1 53 ? -9.625 -13.828 0.263 1 92.25 53 PRO B C 1
ATOM 1600 O O . PRO B 1 53 ? -9.352 -14.742 1.047 1 92.25 53 PRO B O 1
ATOM 1603 N N . SER B 1 54 ? -9.234 -12.578 0.352 1 90.69 54 SER B N 1
ATOM 1604 C CA . SER B 1 54 ? -8.453 -12.164 1.517 1 90.69 54 SER B CA 1
ATOM 1605 C C . SER B 1 54 ? -9.273 -12.297 2.799 1 90.69 54 SER B C 1
ATOM 1607 O O . SER B 1 54 ? -10.5 -12.305 2.76 1 90.69 54 SER B O 1
ATOM 1609 N N . GLN B 1 55 ? -8.578 -12.195 3.883 1 91.44 55 GLN B N 1
ATOM 1610 C CA . GLN B 1 55 ? -9.195 -12.445 5.18 1 91.44 55 GLN B CA 1
ATOM 1611 C C . GLN B 1 55 ? -10.094 -11.281 5.594 1 91.44 55 GLN B C 1
ATOM 1613 O O . GLN B 1 55 ? -11.016 -11.453 6.398 1 91.44 55 GLN B O 1
ATOM 1618 N N . TRP B 1 56 ? -9.852 -10.195 5.102 1 92.69 56 TRP B N 1
ATOM 1619 C CA . TRP B 1 56 ? -10.641 -9.031 5.488 1 92.69 56 TRP B CA 1
ATOM 1620 C C . TRP B 1 56 ? -11.977 -9.016 4.758 1 92.69 56 TRP B C 1
ATOM 1622 O O . TRP B 1 56 ? -12.844 -8.18 5.043 1 92.69 56 TRP B O 1
ATOM 1632 N N . LEU B 1 57 ? -12.141 -9.852 3.76 1 95.12 57 LEU B N 1
ATOM 1633 C CA . LEU B 1 57 ? -13.438 -10.047 3.117 1 95.12 57 LEU B CA 1
ATOM 1634 C C . LEU B 1 57 ? -14.258 -11.102 3.855 1 95.12 57 LEU B C 1
ATOM 1636 O O . LEU B 1 57 ? -13.805 -12.234 4.031 1 95.12 57 LEU B O 1
ATOM 1640 N N . THR B 1 58 ? -15.484 -10.75 4.191 1 94.88 58 THR B N 1
ATOM 1641 C CA . THR B 1 58 ? -16.266 -11.617 5.074 1 94.88 58 THR B CA 1
ATOM 1642 C C . THR B 1 58 ? -17.203 -12.5 4.273 1 94.88 58 THR B C 1
ATOM 1644 O O . THR B 1 58 ? -17.625 -13.562 4.738 1 94.88 58 THR B O 1
ATOM 1647 N N . GLU B 1 59 ? -17.672 -12.102 3.164 1 94.44 59 GLU B N 1
ATOM 1648 C CA . GLU B 1 59 ? -18.578 -12.898 2.352 1 94.44 59 GLU B CA 1
ATOM 1649 C C . GLU B 1 59 ? -17.844 -14.07 1.69 1 94.44 59 GLU B C 1
ATOM 1651 O O . GLU B 1 59 ? -16.688 -13.93 1.272 1 94.44 59 GLU B O 1
ATOM 1656 N N . PRO B 1 60 ? -18.516 -15.172 1.581 1 92.12 60 PRO B N 1
ATOM 1657 C CA . PRO B 1 60 ? -17.859 -16.344 1.015 1 92.12 60 PRO B CA 1
ATOM 1658 C C . PRO B 1 60 ? -17.578 -16.203 -0.481 1 92.12 60 PRO B C 1
ATOM 1660 O O . PRO B 1 60 ? -18.266 -15.445 -1.17 1 92.12 60 PRO B O 1
ATOM 1663 N N . ARG B 1 61 ? -16.578 -16.938 -0.874 1 93.44 61 ARG B N 1
ATOM 1664 C CA . ARG B 1 61 ? -16.234 -17.016 -2.287 1 93.44 61 ARG B CA 1
ATOM 1665 C C . ARG B 1 61 ? -17.438 -17.422 -3.133 1 93.44 61 ARG B C 1
ATOM 1667 O O . ARG B 1 61 ? -18.172 -18.344 -2.779 1 93.44 61 ARG B O 1
ATOM 1674 N N . GLY B 1 62 ? -17.734 -16.75 -4.219 1 93.5 62 GLY B N 1
ATOM 1675 C CA . GLY B 1 62 ? -18.844 -17.062 -5.117 1 93.5 62 GLY B CA 1
ATOM 1676 C C . GLY B 1 62 ? -20.125 -16.359 -4.73 1 93.5 62 GLY B C 1
ATOM 1677 O O . GLY B 1 62 ? -21.141 -16.469 -5.43 1 93.5 62 GLY B O 1
ATOM 1678 N N . SER B 1 63 ? -20.094 -15.57 -3.65 1 95.19 63 SER B N 1
ATOM 1679 C CA . SER B 1 63 ? -21.312 -14.93 -3.197 1 95.19 63 SER B CA 1
ATOM 1680 C C . SER B 1 63 ? -21.047 -13.5 -2.738 1 95.19 63 SER B C 1
ATOM 1682 O O . SER B 1 63 ? -21.672 -13.016 -1.792 1 95.19 63 SER B O 1
ATOM 1684 N N . LEU B 1 64 ? -20.078 -12.875 -3.32 1 97.31 64 LEU B N 1
ATOM 1685 C CA . LEU B 1 64 ? -19.781 -11.492 -2.982 1 97.31 64 LEU B CA 1
ATOM 1686 C C . LEU B 1 64 ? -20.875 -10.555 -3.512 1 97.31 64 LEU B C 1
ATOM 1688 O O . LEU B 1 64 ? -21.359 -10.734 -4.633 1 97.31 64 LEU B O 1
ATOM 1692 N N . THR B 1 65 ? -21.281 -9.648 -2.719 1 97.88 65 THR B N 1
ATOM 1693 C CA . THR B 1 65 ? -22.172 -8.586 -3.168 1 97.88 65 THR B CA 1
ATOM 1694 C C . THR B 1 65 ? -21.438 -7.246 -3.184 1 97.88 65 THR B C 1
ATOM 1696 O O . THR B 1 65 ? -20.422 -7.074 -2.498 1 97.88 65 THR B O 1
ATOM 1699 N N . ALA B 1 66 ? -21.922 -6.332 -3.973 1 97.5 66 ALA B N 1
ATOM 1700 C CA . ALA B 1 66 ? -21.344 -4.996 -4.012 1 97.5 66 ALA B CA 1
ATOM 1701 C C . ALA B 1 66 ? -21.359 -4.348 -2.631 1 97.5 66 ALA B C 1
ATOM 1703 O O . ALA B 1 66 ? -20.359 -3.787 -2.189 1 97.5 66 ALA B O 1
ATOM 1704 N N . GLN B 1 67 ? -22.469 -4.438 -1.987 1 96.62 67 GLN B N 1
ATOM 1705 C CA . GLN B 1 67 ? -22.625 -3.846 -0.663 1 96.62 67 GLN B CA 1
ATOM 1706 C C . GLN B 1 67 ? -21.672 -4.488 0.342 1 96.62 67 GLN B C 1
ATOM 1708 O O . GLN B 1 67 ? -21.031 -3.793 1.137 1 96.62 67 GLN B O 1
ATOM 1713 N N . GLY B 1 68 ? -21.625 -5.77 0.318 1 97.06 68 GLY B N 1
ATOM 1714 C CA . GLY B 1 68 ? -20.719 -6.48 1.213 1 97.06 68 GLY B CA 1
ATOM 1715 C C . GLY B 1 68 ? -19.266 -6.148 0.977 1 97.06 68 GLY B C 1
ATOM 1716 O O . GLY B 1 68 ? -18.5 -5.93 1.928 1 97.06 68 GLY B O 1
ATOM 1717 N N . PHE B 1 69 ? -18.922 -6.121 -0.302 1 97.62 69 PHE B N 1
ATOM 1718 C CA . PHE B 1 69 ? -17.531 -5.816 -0.653 1 97.62 69 PHE B CA 1
ATOM 1719 C C . PHE B 1 69 ? -17.156 -4.414 -0.19 1 97.62 69 PHE B C 1
ATOM 1721 O O . PHE B 1 69 ? -16.094 -4.219 0.392 1 97.62 69 PHE B O 1
ATOM 1728 N N . VAL B 1 70 ? -17.984 -3.43 -0.406 1 97.56 70 VAL B N 1
ATOM 1729 C CA . VAL B 1 70 ? -17.719 -2.053 -0.001 1 97.56 70 VAL B CA 1
ATOM 1730 C C . VAL B 1 70 ? -17.656 -1.966 1.522 1 97.56 70 VAL B C 1
ATOM 1732 O O . VAL B 1 70 ? -16.734 -1.354 2.076 1 97.56 70 VAL B O 1
ATOM 1735 N N . HIS B 1 71 ? -18.547 -2.582 2.135 1 96.94 71 HIS B N 1
ATOM 1736 C CA . HIS B 1 71 ? -18.578 -2.566 3.594 1 96.94 71 HIS B CA 1
ATOM 1737 C C . HIS B 1 71 ? -17.312 -3.168 4.184 1 96.94 71 HIS B C 1
ATOM 1739 O O . HIS B 1 71 ? -16.688 -2.576 5.074 1 96.94 71 HIS B O 1
ATOM 1745 N N . ASP B 1 72 ? -16.938 -4.324 3.744 1 97.25 72 ASP B N 1
ATOM 1746 C CA . ASP B 1 72 ? -15.727 -4.984 4.242 1 97.25 72 ASP B CA 1
ATOM 1747 C C . ASP B 1 72 ? -14.492 -4.125 4 1 97.25 72 ASP B C 1
ATOM 1749 O O . ASP B 1 72 ? -13.617 -4.027 4.863 1 97.25 72 ASP B O 1
ATOM 1753 N N . THR B 1 73 ? -14.414 -3.531 2.764 1 97 73 THR B N 1
ATOM 1754 C CA . THR B 1 73 ? -13.281 -2.676 2.426 1 97 73 THR B CA 1
ATOM 1755 C C . THR B 1 73 ? -13.211 -1.472 3.361 1 97 73 THR B C 1
ATOM 1757 O O . THR B 1 73 ? -12.156 -1.168 3.918 1 97 73 THR B O 1
ATOM 1760 N N . MET B 1 74 ? -14.359 -0.84 3.59 1 97.19 74 MET B N 1
ATOM 1761 C CA . MET B 1 74 ? -14.414 0.338 4.449 1 97.19 74 MET B CA 1
ATOM 1762 C C . MET B 1 74 ? -14.07 -0.027 5.891 1 97.19 74 MET B C 1
ATOM 1764 O O . MET B 1 74 ? -13.352 0.711 6.57 1 97.19 74 MET B O 1
ATOM 1768 N N . THR B 1 75 ? -14.555 -1.109 6.316 1 96.75 75 THR B N 1
ATOM 1769 C CA . THR B 1 75 ? -14.273 -1.573 7.672 1 96.75 75 THR B CA 1
ATOM 1770 C C . THR B 1 75 ? -12.781 -1.837 7.852 1 96.75 75 THR B C 1
ATOM 1772 O O . THR B 1 75 ? -12.188 -1.431 8.852 1 96.75 75 THR B O 1
ATOM 1775 N N . TYR B 1 76 ? -12.227 -2.502 6.922 1 96.31 76 TYR B N 1
ATOM 1776 C CA . TYR B 1 76 ? -10.805 -2.805 6.965 1 96.31 76 TYR B CA 1
ATOM 1777 C C . TYR B 1 76 ? -9.969 -1.527 6.941 1 96.31 76 TYR B C 1
ATOM 1779 O O . TYR B 1 76 ? -9.023 -1.38 7.719 1 96.31 76 TYR B O 1
ATOM 1787 N N . LEU B 1 77 ? -10.32 -0.58 6.086 1 96.62 77 LEU B N 1
ATOM 1788 C CA . LEU B 1 77 ? -9.609 0.692 5.992 1 96.62 77 LEU B CA 1
ATOM 1789 C C . LEU B 1 77 ? -9.781 1.505 7.27 1 96.62 77 LEU B C 1
ATOM 1791 O O . LEU B 1 77 ? -8.844 2.186 7.703 1 96.62 77 LEU B O 1
ATOM 1795 N N . ALA B 1 78 ? -10.875 1.386 7.871 1 95.62 78 ALA B N 1
ATOM 1796 C CA . ALA B 1 78 ? -11.219 2.193 9.039 1 95.62 78 ALA B CA 1
ATOM 1797 C C . ALA B 1 78 ? -10.391 1.787 10.25 1 95.62 78 ALA B C 1
ATOM 1799 O O . ALA B 1 78 ? -10.344 2.51 11.25 1 95.62 78 ALA B O 1
ATOM 1800 N N . GLU B 1 79 ? -9.734 0.684 10.18 1 93.44 79 GLU B N 1
ATOM 1801 C CA . GLU B 1 79 ? -8.797 0.315 11.234 1 93.44 79 GLU B CA 1
ATOM 1802 C C . GLU B 1 79 ? -7.688 1.353 11.375 1 93.44 79 GLU B C 1
ATOM 1804 O O . GLU B 1 79 ? -7.012 1.413 12.406 1 93.44 79 GLU B O 1
ATOM 1809 N N . SER B 1 80 ? -7.484 2.129 10.312 1 91.81 80 SER B N 1
ATOM 1810 C CA . SER B 1 80 ? -6.426 3.131 10.289 1 91.81 80 SER B CA 1
ATOM 1811 C C . SER B 1 80 ? -6.988 4.535 10.5 1 91.81 80 SER B C 1
ATOM 1813 O O . SER B 1 80 ? -6.281 5.527 10.305 1 91.81 80 SER B O 1
ATOM 1815 N N . SER B 1 81 ? -8.172 4.672 10.734 1 91.06 81 SER B N 1
ATOM 1816 C CA . SER B 1 81 ? -8.828 5.965 10.898 1 91.06 81 SER B CA 1
ATOM 1817 C C . SER B 1 81 ? -9.57 6.047 12.227 1 91.06 81 SER B C 1
ATOM 1819 O O . SER B 1 81 ? -9.586 5.082 12.992 1 91.06 81 SER B O 1
ATOM 1821 N N . GLY B 1 82 ? -10.008 7.316 12.562 1 88.94 82 GLY B N 1
ATOM 1822 C CA . GLY B 1 82 ? -10.844 7.465 13.75 1 88.94 82 GLY B CA 1
ATOM 1823 C C . GLY B 1 82 ? -12.195 6.797 13.609 1 88.94 82 GLY B C 1
ATOM 1824 O O . GLY B 1 82 ? -12.898 6.598 14.602 1 88.94 82 GLY B O 1
ATOM 1825 N N . GL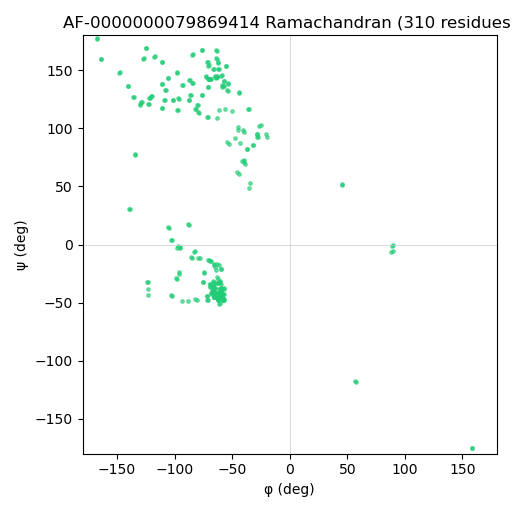Y B 1 83 ? -12.602 6.48 12.445 1 91.88 83 GLY B N 1
ATOM 1826 C CA . GLY B 1 83 ? -13.859 5.84 12.117 1 91.88 83 GLY B CA 1
ATOM 1827 C C . GLY B 1 83 ? -14.281 6.066 10.672 1 91.88 83 GLY B C 1
ATOM 1828 O O . GLY B 1 83 ? -13.492 6.527 9.852 1 91.88 83 GLY B O 1
ATOM 1829 N N . TYR B 1 84 ? -15.492 5.562 10.375 1 93.69 84 TYR B N 1
ATOM 1830 C CA . TYR B 1 84 ? -16.016 5.855 9.047 1 93.69 84 TYR B CA 1
ATOM 1831 C C . TYR B 1 84 ? -17.531 5.953 9.07 1 93.69 84 TYR B C 1
ATOM 1833 O O . TYR B 1 84 ? -18.188 5.398 9.961 1 93.69 84 TYR B O 1
ATOM 1841 N N . ARG B 1 85 ? -18.062 6.746 8.266 1 93.56 85 ARG B N 1
ATOM 1842 C CA . ARG B 1 85 ? -19.5 6.871 7.98 1 93.56 85 ARG B CA 1
ATOM 1843 C C . ARG B 1 85 ? -19.75 6.848 6.48 1 93.56 85 ARG B C 1
ATOM 1845 O O . ARG B 1 85 ? -19.312 7.742 5.754 1 93.56 85 ARG B O 1
ATOM 1852 N N . GLY B 1 86 ? -20.578 5.824 6.094 1 94.06 86 GLY B N 1
ATOM 1853 C CA . GLY B 1 86 ? -20.719 5.652 4.66 1 94.06 86 GLY B CA 1
ATOM 1854 C C . GLY B 1 86 ? -19.391 5.438 3.947 1 94.06 86 GLY B C 1
ATOM 1855 O O . GLY B 1 86 ? -18.656 4.508 4.277 1 94.06 86 GLY B O 1
ATOM 1856 N N . ALA B 1 87 ? -19.062 6.375 3.047 1 95.06 87 ALA B N 1
ATOM 1857 C CA . ALA B 1 87 ? -17.828 6.246 2.264 1 95.06 87 ALA B CA 1
ATOM 1858 C C . ALA B 1 87 ? -16.766 7.219 2.756 1 95.06 87 ALA B C 1
ATOM 1860 O O . ALA B 1 87 ? -15.773 7.465 2.062 1 95.06 87 ALA B O 1
ATOM 1861 N N . ILE B 1 88 ? -17.016 7.777 3.982 1 95.94 88 ILE B N 1
ATOM 1862 C CA . ILE B 1 88 ? -16.094 8.781 4.52 1 95.94 88 ILE B CA 1
ATOM 1863 C C . ILE B 1 88 ? -15.305 8.188 5.68 1 95.94 88 ILE B C 1
ATOM 1865 O O . ILE B 1 88 ? -15.883 7.641 6.621 1 95.94 88 ILE B O 1
ATOM 1869 N N . LEU B 1 89 ? -14.031 8.242 5.562 1 96.94 89 LEU B N 1
ATOM 1870 C CA . LEU B 1 89 ? -13.133 7.895 6.656 1 96.94 89 LEU B CA 1
ATOM 1871 C C . LEU B 1 89 ? -12.672 9.148 7.395 1 96.94 89 LEU B C 1
ATOM 1873 O O . LEU B 1 89 ? -12.008 10.008 6.809 1 96.94 89 LEU B O 1
ATOM 1877 N N . SER B 1 90 ? -13.031 9.305 8.672 1 94.19 90 SER B N 1
ATOM 1878 C CA . SER B 1 90 ? -12.719 10.484 9.477 1 94.19 90 SER B CA 1
ATOM 1879 C C . SER B 1 90 ? -12.914 10.211 10.961 1 94.19 90 SER B C 1
ATOM 1881 O O . SER B 1 90 ? -13.672 9.312 11.336 1 94.19 90 SER B O 1
ATOM 1883 N N . PRO B 1 91 ? -12.273 11.031 11.914 1 93.62 91 PRO B N 1
ATOM 1884 C CA . PRO B 1 91 ? -11.203 11.977 11.586 1 93.62 91 PRO B CA 1
ATOM 1885 C C . PRO B 1 91 ? -9.891 11.273 11.242 1 93.62 91 PRO B C 1
ATOM 1887 O O . PRO B 1 91 ? -9.734 10.078 11.508 1 93.62 91 PRO B O 1
ATOM 1890 N N . LEU B 1 92 ? -9.008 11.969 10.492 1 92.06 92 LEU B N 1
ATOM 1891 C CA . LEU B 1 92 ? -7.68 11.477 10.148 1 92.06 92 LEU B CA 1
ATOM 1892 C C . LEU B 1 92 ? -6.605 12.445 10.633 1 92.06 92 LEU B C 1
ATOM 1894 O O . LEU B 1 92 ? -6.641 13.633 10.305 1 92.06 92 LEU B O 1
ATOM 1898 N N . THR B 1 93 ? -5.746 11.961 11.461 1 86.06 93 THR B N 1
ATOM 1899 C CA . THR B 1 93 ? -4.477 12.656 11.641 1 86.06 93 THR B CA 1
ATOM 1900 C C . THR B 1 93 ? -3.543 12.391 10.461 1 86.06 93 T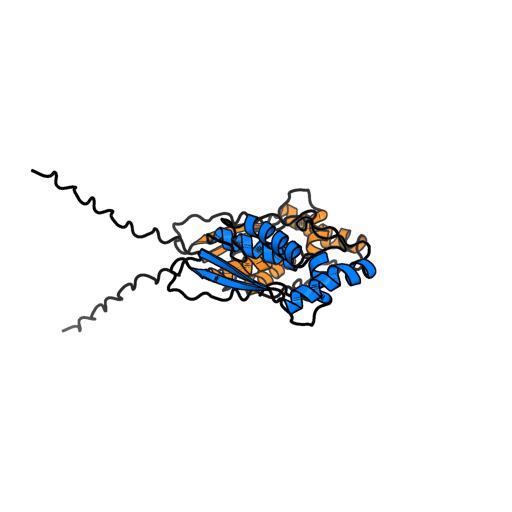HR B C 1
ATOM 1902 O O . THR B 1 93 ? -3.791 11.484 9.664 1 86.06 93 THR B O 1
ATOM 1905 N N . PRO B 1 94 ? -2.477 13.117 10.336 1 83.81 94 PRO B N 1
ATOM 1906 C CA . PRO B 1 94 ? -1.515 12.82 9.273 1 83.81 94 PRO B CA 1
ATOM 1907 C C . PRO B 1 94 ? -0.982 11.391 9.336 1 83.81 94 PRO B C 1
ATOM 1909 O O . PRO B 1 94 ? -0.837 10.734 8.297 1 83.81 94 PRO B O 1
ATOM 1912 N N . MET B 1 95 ? -0.766 10.898 10.516 1 87.62 95 MET B N 1
ATOM 1913 C CA . MET B 1 95 ? -0.271 9.539 10.68 1 87.62 95 MET B CA 1
ATOM 1914 C C . MET B 1 95 ? -1.329 8.523 10.258 1 87.62 95 MET B C 1
ATOM 1916 O O . MET B 1 95 ? -1.017 7.527 9.602 1 87.62 95 MET B O 1
ATOM 1920 N N . GLN B 1 96 ? -2.49 8.773 10.625 1 90.88 96 GLN B N 1
ATOM 1921 C CA . GLN B 1 96 ? -3.584 7.887 10.234 1 90.88 96 GLN B CA 1
ATOM 1922 C C . GLN B 1 96 ? -3.789 7.898 8.727 1 90.88 96 GLN B C 1
ATOM 1924 O O . GLN B 1 96 ? -4.094 6.867 8.125 1 90.88 96 GLN B O 1
ATOM 1929 N N . SER B 1 97 ? -3.623 9.094 8.148 1 91.81 97 SER B N 1
ATOM 1930 C CA . SER B 1 97 ? -3.73 9.203 6.699 1 91.81 97 SER B CA 1
ATOM 1931 C C . SER B 1 97 ? -2.672 8.352 6.004 1 91.81 97 SER B C 1
ATOM 1933 O O . SER B 1 97 ? -2.953 7.707 4.992 1 91.81 97 SER B O 1
ATOM 1935 N N . ASN B 1 98 ? -1.495 8.367 6.492 1 91.44 98 ASN B N 1
ATOM 1936 C CA . ASN B 1 98 ? -0.424 7.531 5.961 1 91.44 98 ASN B CA 1
ATOM 1937 C C . ASN B 1 98 ? -0.757 6.047 6.09 1 91.44 98 ASN B C 1
ATOM 1939 O O . ASN B 1 98 ? -0.577 5.285 5.137 1 91.44 98 ASN B O 1
ATOM 1943 N N . ARG B 1 99 ? -1.24 5.668 7.234 1 93.69 99 ARG B N 1
ATOM 1944 C CA . ARG B 1 99 ? -1.604 4.277 7.461 1 93.69 99 ARG B CA 1
ATOM 1945 C C . ARG B 1 99 ? -2.721 3.84 6.516 1 93.69 99 ARG B C 1
ATOM 1947 O O . ARG B 1 99 ? -2.682 2.734 5.969 1 93.69 99 ARG B O 1
ATOM 1954 N N . LEU B 1 100 ? -3.627 4.707 6.441 1 94.88 100 LEU B N 1
ATOM 1955 C CA . LEU B 1 100 ? -4.734 4.449 5.523 1 94.88 100 LEU B CA 1
ATOM 1956 C C . LEU B 1 100 ? -4.23 4.246 4.102 1 94.88 100 LEU B C 1
ATOM 1958 O O . LEU B 1 100 ? -4.625 3.291 3.428 1 94.88 100 LEU B O 1
ATOM 1962 N N . SER B 1 101 ? -3.385 5.105 3.631 1 94.31 101 SER B N 1
ATOM 1963 C CA . SER B 1 101 ? -2.828 5.02 2.283 1 94.31 101 SER B CA 1
ATOM 1964 C C . SER B 1 101 ? -2.047 3.723 2.09 1 94.31 101 SER B C 1
ATOM 1966 O O . SER B 1 101 ? -2.117 3.102 1.027 1 94.31 101 SER B O 1
ATOM 1968 N N . ARG B 1 102 ? -1.353 3.326 3.084 1 94.44 102 ARG B N 1
ATOM 1969 C CA . ARG B 1 102 ? -0.626 2.062 3.037 1 94.44 102 ARG B CA 1
ATOM 1970 C C . ARG B 1 102 ? -1.582 0.887 2.861 1 94.44 102 ARG B C 1
ATOM 1972 O O . ARG B 1 102 ? -1.346 0.006 2.033 1 94.44 102 ARG B O 1
ATOM 1979 N N . ARG B 1 103 ? -2.584 0.89 3.643 1 95.56 103 ARG B N 1
ATOM 1980 C CA . ARG B 1 103 ? -3.562 -0.188 3.553 1 95.56 103 ARG B CA 1
ATOM 1981 C C . ARG B 1 103 ? -4.199 -0.238 2.168 1 95.56 103 ARG B C 1
ATOM 1983 O O . ARG B 1 103 ? -4.445 -1.319 1.631 1 95.56 103 ARG B O 1
ATOM 1990 N N . MET B 1 104 ? -4.414 0.909 1.652 1 96.12 104 MET B N 1
ATOM 1991 C CA . MET B 1 104 ? -4.949 0.957 0.295 1 96.12 104 MET B CA 1
ATOM 1992 C C . MET B 1 104 ? -3.982 0.315 -0.695 1 96.12 104 MET B C 1
ATOM 1994 O O . MET B 1 104 ? -4.402 -0.413 -1.596 1 96.12 104 MET B O 1
ATOM 1998 N N . GLY B 1 105 ? -2.707 0.615 -0.549 1 95.62 105 GLY B N 1
ATOM 1999 C CA . GLY B 1 105 ? -1.704 -0.042 -1.372 1 95.62 105 GLY B CA 1
ATOM 2000 C C . GLY B 1 105 ? -1.693 -1.551 -1.209 1 95.62 105 GLY B C 1
ATOM 2001 O O . GLY B 1 105 ? -1.549 -2.285 -2.189 1 95.62 105 GLY B O 1
ATOM 2002 N N . GLN B 1 106 ? -1.886 -1.992 0.018 1 95.62 106 GLN B N 1
ATOM 2003 C CA . GLN B 1 106 ? -1.924 -3.424 0.294 1 95.62 106 GLN B CA 1
ATOM 2004 C C . GLN B 1 106 ? -3.131 -4.082 -0.369 1 95.62 106 GLN B C 1
ATOM 2006 O O . GLN B 1 106 ? -3.008 -5.141 -0.989 1 95.62 106 GLN B O 1
ATOM 2011 N N . ILE B 1 107 ? -4.27 -3.463 -0.256 1 96.44 107 ILE B N 1
ATOM 2012 C CA . ILE B 1 107 ? -5.48 -3.977 -0.884 1 96.44 107 ILE B CA 1
ATOM 2013 C C . ILE B 1 107 ? -5.281 -4.066 -2.396 1 96.44 107 ILE B C 1
ATOM 2015 O O . ILE B 1 107 ? -5.652 -5.062 -3.02 1 96.44 107 ILE B O 1
ATOM 2019 N N . GLU B 1 108 ? -4.691 -3.061 -2.941 1 96.06 108 GLU B N 1
ATOM 2020 C CA . GLU B 1 108 ? -4.496 -2.959 -4.387 1 96.06 108 GLU B CA 1
ATOM 2021 C C . GLU B 1 108 ? -3.65 -4.117 -4.91 1 96.06 108 GLU B C 1
ATOM 2023 O O . GLU B 1 108 ? -3.826 -4.555 -6.047 1 96.06 108 GLU B O 1
ATOM 2028 N N . MET B 1 109 ? -2.76 -4.574 -4.094 1 95.88 109 MET B N 1
ATOM 2029 C CA . MET B 1 109 ? -1.833 -5.613 -4.531 1 95.88 109 MET B CA 1
ATOM 2030 C C . MET B 1 109 ? -2.344 -6.996 -4.141 1 95.88 109 MET B C 1
ATOM 2032 O O . MET B 1 109 ? -1.707 -8.008 -4.445 1 95.88 109 MET B O 1
ATOM 2036 N N . ASP B 1 110 ? -3.461 -7.09 -3.441 1 96.19 110 ASP B N 1
ATOM 2037 C CA . ASP B 1 110 ? -4.051 -8.367 -3.049 1 96.19 110 ASP B CA 1
ATOM 2038 C C . ASP B 1 110 ? -4.328 -9.242 -4.27 1 96.19 110 ASP B C 1
ATOM 2040 O O . ASP B 1 110 ? -4.898 -8.773 -5.258 1 96.19 110 ASP B O 1
ATOM 2044 N N . ARG B 1 111 ? -4.008 -10.531 -4.207 1 95.12 111 ARG B N 1
ATOM 2045 C CA . ARG B 1 111 ? -4.078 -11.422 -5.363 1 95.12 111 ARG B CA 1
ATOM 2046 C C . ARG B 1 111 ? -5.516 -11.594 -5.836 1 95.12 111 ARG B C 1
ATOM 2048 O O . ARG B 1 111 ? -5.777 -11.633 -7.043 1 95.12 111 ARG B O 1
ATOM 2055 N N . PHE B 1 112 ? -6.422 -11.758 -4.953 1 96.5 112 PHE B N 1
ATOM 2056 C CA . PHE B 1 112 ? -7.824 -11.922 -5.316 1 96.5 112 PHE B CA 1
ATOM 2057 C C . PHE B 1 112 ? -8.367 -10.648 -5.953 1 96.5 112 PHE B C 1
ATOM 2059 O O . PHE B 1 112 ? -9.031 -10.703 -6.992 1 96.5 112 PHE B O 1
ATOM 2066 N N . VAL B 1 113 ? -8.047 -9.508 -5.32 1 97.38 113 VAL B N 1
ATOM 2067 C CA . VAL B 1 113 ? -8.484 -8.219 -5.84 1 97.38 113 VAL B CA 1
ATOM 2068 C C . VAL B 1 113 ? -7.93 -8.008 -7.25 1 97.38 113 VAL B C 1
ATOM 2070 O O . VAL B 1 113 ? -8.664 -7.613 -8.156 1 97.38 113 VAL B O 1
ATOM 2073 N N . GLN B 1 114 ? -6.684 -8.344 -7.457 1 97 114 GLN B N 1
ATOM 2074 C CA . GLN B 1 114 ? -6.055 -8.172 -8.766 1 97 114 GLN B CA 1
ATOM 2075 C C . GLN B 1 114 ? -6.668 -9.117 -9.797 1 97 114 GLN B C 1
ATOM 2077 O O . GLN B 1 114 ? -6.844 -8.742 -10.953 1 97 114 GLN B O 1
ATOM 2082 N N . ALA B 1 115 ? -6.965 -10.359 -9.375 1 97.44 115 ALA B N 1
ATOM 2083 C CA . ALA B 1 115 ? -7.586 -11.305 -10.297 1 97.44 115 ALA B CA 1
ATOM 2084 C C . ALA B 1 115 ? -8.922 -10.773 -10.812 1 97.44 115 ALA B C 1
ATOM 2086 O O . ALA B 1 115 ? -9.242 -10.914 -11.992 1 97.44 115 ALA B O 1
ATOM 2087 N N . CYS B 1 116 ? -9.695 -10.172 -9.969 1 97.94 116 CYS B N 1
ATOM 2088 C CA . CYS B 1 116 ? -10.984 -9.602 -10.344 1 97.94 116 CYS B CA 1
ATOM 2089 C C . CYS B 1 116 ? -10.797 -8.352 -11.188 1 97.94 116 CYS B C 1
ATOM 2091 O O . CYS B 1 116 ? -11.469 -8.188 -12.211 1 97.94 116 CYS B O 1
ATOM 2093 N N . ALA B 1 117 ? -9.859 -7.504 -10.75 1 97.69 117 ALA B N 1
ATOM 2094 C CA . ALA B 1 117 ? -9.625 -6.223 -11.422 1 97.69 117 ALA B CA 1
ATOM 2095 C C . ALA B 1 117 ? -9.156 -6.43 -12.859 1 97.69 117 ALA B C 1
ATOM 2097 O O . ALA B 1 117 ? -9.469 -5.629 -13.742 1 97.69 117 ALA B O 1
ATOM 2098 N N . LYS B 1 118 ? -8.438 -7.449 -13.07 1 97.25 118 LYS B N 1
ATOM 2099 C CA . LYS B 1 118 ? -7.891 -7.723 -14.398 1 97.25 118 LYS B CA 1
ATOM 2100 C C . LYS B 1 118 ? -8.992 -8.086 -15.383 1 97.25 118 LYS B C 1
ATOM 2102 O O . LYS B 1 118 ? -8.766 -8.109 -16.594 1 97.25 118 LYS B O 1
ATOM 2107 N N . LYS B 1 119 ? -10.156 -8.375 -14.891 1 97.56 119 LYS B N 1
ATOM 2108 C CA . LYS B 1 119 ? -11.297 -8.672 -15.75 1 97.56 119 LYS B CA 1
ATOM 2109 C C . LYS B 1 119 ? -12.016 -7.391 -16.172 1 97.56 119 LYS B C 1
ATOM 2111 O O . LYS B 1 119 ? -12.906 -7.422 -17.016 1 97.56 119 LYS B O 1
ATOM 2116 N N . LEU B 1 120 ? -11.68 -6.277 -15.555 1 97.31 120 LEU B N 1
ATOM 2117 C CA . LEU B 1 120 ? -12.258 -4.984 -15.898 1 97.31 120 LEU B CA 1
ATOM 2118 C C . LEU B 1 120 ? -11.516 -4.348 -17.062 1 97.31 120 LEU B C 1
ATOM 2120 O O . LEU B 1 120 ? -10.391 -4.75 -17.391 1 97.31 120 LEU B O 1
ATOM 2124 N N . PRO B 1 121 ? -12.109 -3.354 -17.719 1 95.19 121 PRO B N 1
ATOM 2125 C CA . PRO B 1 121 ? -11.398 -2.658 -18.797 1 95.19 121 PRO B CA 1
ATOM 2126 C C . PRO B 1 121 ? -10.094 -2.021 -18.328 1 95.19 121 PRO B C 1
ATOM 2128 O O . PRO B 1 121 ? -10.016 -1.517 -17.203 1 95.19 121 PRO B O 1
ATOM 2131 N N . GLU B 1 122 ? -9.156 -2.027 -19.203 1 93.19 122 GLU B N 1
ATOM 2132 C CA . GLU B 1 122 ? -7.863 -1.437 -18.891 1 93.19 122 GLU B CA 1
ATOM 2133 C C . GLU B 1 122 ? -8 0.038 -18.531 1 93.19 122 GLU B C 1
ATOM 2135 O O . GLU B 1 122 ? -8.742 0.776 -19.188 1 93.19 122 GLU B O 1
ATOM 2140 N N . GLY B 1 123 ? -7.305 0.432 -17.484 1 90.25 123 GLY B N 1
ATOM 2141 C CA . GLY B 1 123 ? -7.293 1.833 -17.094 1 90.25 123 GLY B CA 1
ATOM 2142 C C . GLY B 1 123 ? -8.406 2.191 -16.125 1 90.25 123 GLY B C 1
ATOM 2143 O O . GLY B 1 123 ? -8.461 3.312 -15.625 1 90.25 123 GLY B O 1
ATOM 2144 N N . SER B 1 124 ? -9.312 1.2 -15.867 1 92.75 124 SER B N 1
ATOM 2145 C CA . SER B 1 124 ? -10.414 1.453 -14.938 1 92.75 124 SER B CA 1
ATOM 2146 C C . SER B 1 124 ? -9.906 1.549 -13.5 1 92.75 124 SER B C 1
ATOM 2148 O O . SER B 1 124 ? -8.969 0.853 -13.117 1 92.75 124 SER B O 1
ATOM 2150 N N . CYS B 1 125 ? -10.539 2.467 -12.781 1 93.94 125 CYS B N 1
ATOM 2151 C CA . CYS B 1 125 ? -10.312 2.568 -11.344 1 93.94 125 CYS B CA 1
ATOM 2152 C C . CYS B 1 125 ? -11.617 2.398 -10.578 1 93.94 125 CYS B C 1
ATOM 2154 O O . CYS B 1 125 ? -12.578 3.146 -10.797 1 93.94 125 CYS B O 1
ATOM 2156 N N . LEU B 1 126 ? -11.633 1.513 -9.68 1 95.81 126 LEU B N 1
ATOM 2157 C CA . LEU B 1 126 ? -12.852 1.151 -8.961 1 95.81 126 LEU B CA 1
ATOM 2158 C C . LEU B 1 126 ? -13.297 2.283 -8.039 1 95.81 126 LEU B C 1
ATOM 2160 O O . LEU B 1 126 ? -14.492 2.486 -7.832 1 95.81 126 LEU B O 1
ATOM 2164 N N . VAL B 1 127 ? -12.312 2.922 -7.5 1 96.56 127 VAL B N 1
ATOM 2165 C CA . VAL B 1 127 ? -12.617 3.863 -6.426 1 96.56 127 VAL B CA 1
ATOM 2166 C C . VAL B 1 127 ? -11.742 5.105 -6.562 1 96.56 127 VAL B C 1
ATOM 2168 O O . VAL B 1 127 ? -10.547 4.996 -6.848 1 96.56 127 VAL B O 1
ATOM 2171 N N . SER B 1 128 ? -12.305 6.32 -6.398 1 96.12 128 SER B N 1
ATOM 2172 C CA . SER B 1 128 ? -11.555 7.574 -6.328 1 96.12 128 SER B CA 1
ATOM 2173 C C . SER B 1 128 ? -11.609 8.164 -4.922 1 96.12 128 SER B C 1
ATOM 2175 O O . SER B 1 128 ? -12.648 8.133 -4.266 1 96.12 128 SER B O 1
ATOM 2177 N N . GLY B 1 129 ? -10.492 8.656 -4.488 1 95.19 129 GLY B N 1
ATOM 2178 C CA . GLY B 1 129 ? -10.406 9.266 -3.17 1 95.19 129 GLY B CA 1
ATOM 2179 C C . GLY B 1 129 ? -10.328 10.781 -3.217 1 95.19 129 GLY B C 1
ATOM 2180 O O . GLY B 1 129 ? -9.703 11.344 -4.117 1 95.19 129 GLY B O 1
ATOM 2181 N N . THR B 1 130 ? -10.938 11.422 -2.297 1 94.38 130 THR B N 1
ATOM 2182 C CA . THR B 1 130 ? -10.836 12.859 -2.078 1 94.38 130 THR B CA 1
ATOM 2183 C C . THR B 1 130 ? -10.5 13.164 -0.62 1 94.38 130 THR B C 1
ATOM 2185 O O . THR B 1 130 ? -11.211 12.734 0.288 1 94.38 130 THR B O 1
ATOM 2188 N N . LEU B 1 131 ? -9.406 13.875 -0.425 1 92.31 131 LEU B N 1
ATOM 2189 C CA . LEU B 1 131 ? -9.078 14.336 0.919 1 92.31 131 LEU B CA 1
ATOM 2190 C C . LEU B 1 131 ? -9.797 15.641 1.235 1 92.31 131 LEU B C 1
ATOM 2192 O O . LEU B 1 131 ? -9.914 16.516 0.376 1 92.31 131 LEU B O 1
ATOM 2196 N N . PHE B 1 132 ? -10.273 15.688 2.434 1 91.5 132 PHE B N 1
ATOM 2197 C CA . PHE B 1 132 ? -10.844 16.953 2.865 1 91.5 132 PHE B CA 1
ATOM 2198 C C . PHE B 1 132 ? -10.227 17.406 4.184 1 91.5 132 PHE B C 1
ATOM 2200 O O . PHE B 1 132 ? -9.609 16.609 4.895 1 91.5 132 PHE B O 1
ATOM 2207 N N . PHE B 1 133 ? -10.336 18.656 4.441 1 88.44 133 PHE B N 1
ATOM 2208 C CA . PHE B 1 133 ? -9.516 19.297 5.469 1 88.44 133 PHE B CA 1
ATOM 2209 C C . PHE B 1 133 ? -10.391 19.844 6.586 1 88.44 133 PHE B C 1
ATOM 2211 O O . PHE B 1 133 ? -11.617 19.906 6.449 1 88.44 133 PHE B O 1
ATOM 2218 N N . GLN B 1 134 ? -9.789 20.109 7.707 1 85.69 134 GLN B N 1
ATOM 2219 C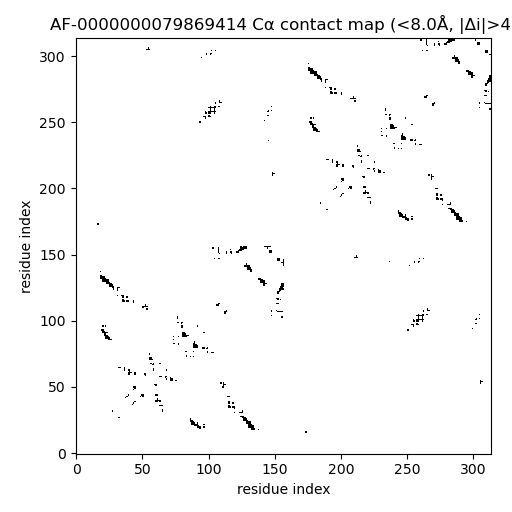 CA . GLN B 1 134 ? -10.5 20.578 8.898 1 85.69 134 GLN B CA 1
ATOM 2220 C C . GLN B 1 134 ? -11.273 21.859 8.609 1 85.69 134 GLN B C 1
ATOM 2222 O O . GLN B 1 134 ? -12.383 22.047 9.117 1 85.69 134 GLN B O 1
ATOM 2227 N N . ASP B 1 135 ? -10.641 22.781 7.871 1 82.38 135 ASP B N 1
ATOM 2228 C CA . ASP B 1 135 ? -11.336 23.984 7.438 1 82.38 135 ASP B CA 1
ATOM 2229 C C . ASP B 1 135 ? -12.367 23.656 6.355 1 82.38 135 ASP B C 1
ATOM 2231 O O . ASP B 1 135 ? -12.008 23.312 5.23 1 82.38 135 ASP B O 1
ATOM 2235 N N . PRO B 1 136 ? -13.609 23.75 6.723 1 80.44 136 PRO B N 1
ATOM 2236 C CA . PRO B 1 136 ? -14.648 23.375 5.77 1 80.44 136 PRO B CA 1
ATOM 2237 C C . PRO B 1 136 ? -14.648 24.234 4.516 1 80.44 136 PRO B C 1
ATOM 2239 O O . PRO B 1 136 ? -15.258 23.875 3.506 1 80.44 136 PRO B O 1
ATOM 2242 N N . ASN B 1 137 ? -13.969 25.422 4.613 1 84.56 137 ASN B N 1
ATOM 2243 C CA . ASN B 1 137 ? -13.93 26.297 3.451 1 84.56 137 ASN B CA 1
ATOM 2244 C C . ASN B 1 137 ? -12.844 25.875 2.467 1 84.56 137 ASN B C 1
ATOM 2246 O O . ASN B 1 137 ? -12.727 26.453 1.381 1 84.56 137 ASN B O 1
ATOM 2250 N N . THR B 1 138 ? -12.055 24.875 2.9 1 83.06 138 THR B N 1
ATOM 2251 C CA . THR B 1 138 ? -11.023 24.359 2.012 1 83.06 138 THR B CA 1
ATOM 2252 C C . THR B 1 138 ? -11.578 23.25 1.126 1 83.06 138 THR B C 1
ATOM 2254 O O . THR B 1 138 ? -12.148 22.281 1.624 1 83.06 138 THR B O 1
ATOM 2257 N N . ASP B 1 139 ? -11.438 23.406 -0.197 1 86.56 139 ASP B N 1
ATOM 2258 C CA . ASP B 1 139 ? -11.922 22.406 -1.141 1 86.56 139 ASP B CA 1
ATOM 2259 C C . ASP B 1 139 ? -11.18 21.078 -0.96 1 86.56 139 ASP B C 1
ATOM 2261 O O . ASP B 1 139 ? -9.992 21.078 -0.623 1 86.56 139 ASP B O 1
ATOM 2265 N N . GLY B 1 140 ? -11.945 20.047 -1.148 1 89.25 140 GLY B N 1
ATOM 2266 C CA . GLY B 1 140 ? -11.297 18.75 -1.179 1 89.25 140 GLY B CA 1
ATOM 2267 C C . GLY B 1 140 ? -10.297 18.594 -2.314 1 89.25 140 GLY B C 1
ATOM 2268 O O . GLY B 1 140 ? -10.406 19.281 -3.332 1 89.25 140 GLY B O 1
ATOM 2269 N N . VAL B 1 141 ? -9.297 17.75 -2.061 1 89.81 141 VAL B N 1
ATOM 2270 C CA . VAL B 1 141 ? -8.266 17.5 -3.062 1 89.81 141 VAL B CA 1
ATOM 2271 C C . VAL B 1 141 ? -8.242 16.016 -3.434 1 89.81 141 VAL B C 1
ATOM 2273 O O . VAL B 1 141 ? -8.203 15.148 -2.557 1 89.81 141 VAL B O 1
ATOM 2276 N N . PRO B 1 142 ? -8.312 15.773 -4.758 1 92.25 142 PRO B N 1
ATOM 2277 C CA . PRO B 1 142 ? -8.164 14.375 -5.145 1 92.25 142 PRO B CA 1
ATOM 2278 C C . PRO B 1 142 ? -6.848 13.766 -4.652 1 92.25 142 PRO B C 1
ATOM 2280 O O . PRO B 1 142 ? -5.82 14.445 -4.629 1 92.25 142 PRO B O 1
ATOM 2283 N N . THR B 1 143 ? -6.883 12.484 -4.203 1 89.38 143 THR B N 1
ATOM 2284 C CA . THR B 1 143 ? -5.691 11.828 -3.672 1 89.38 143 THR B CA 1
ATOM 2285 C C . THR B 1 143 ? -4.684 11.562 -4.781 1 89.38 143 THR B C 1
ATOM 2287 O O . THR B 1 143 ? -3.473 11.641 -4.562 1 89.38 143 THR B O 1
ATOM 2290 N N . ASN B 1 144 ? -5.102 11.273 -5.984 1 86.88 144 ASN B N 1
ATOM 2291 C CA . ASN B 1 144 ? -4.246 10.961 -7.121 1 86.88 144 ASN B CA 1
ATOM 2292 C C . ASN B 1 144 ? -3.137 9.984 -6.738 1 86.88 144 ASN B C 1
ATOM 2294 O O . ASN B 1 144 ? -1.96 10.242 -7 1 86.88 144 ASN B O 1
ATOM 2298 N N . LEU B 1 145 ? -3.555 8.938 -6.156 1 86.12 145 LEU B N 1
ATOM 2299 C CA . LEU B 1 145 ? -2.592 7.949 -5.684 1 86.12 145 LEU B CA 1
ATOM 2300 C C . LEU B 1 145 ? -1.851 7.309 -6.855 1 86.12 145 LEU B C 1
ATOM 2302 O O . LEU B 1 145 ? -2.43 7.105 -7.922 1 86.12 145 LEU B O 1
ATOM 2306 N N . PRO B 1 146 ? -0.598 7.016 -6.617 1 86.88 146 PRO B N 1
ATOM 2307 C CA . PRO B 1 146 ? 0.194 6.434 -7.703 1 86.88 146 PRO B CA 1
ATOM 2308 C C . PRO B 1 146 ? -0.276 5.035 -8.094 1 86.88 146 PRO B C 1
ATOM 2310 O O . PRO B 1 146 ? -0.713 4.266 -7.234 1 86.88 146 PRO B O 1
ATOM 2313 N N . SER B 1 147 ? -0.041 4.746 -9.367 1 90.56 147 SER B N 1
ATOM 2314 C CA . SER B 1 147 ? -0.355 3.416 -9.883 1 90.56 147 SER B CA 1
ATOM 2315 C C . SER B 1 147 ? 0.594 2.367 -9.32 1 90.56 147 SER B C 1
ATOM 2317 O O . SER B 1 147 ? 1.758 2.66 -9.039 1 90.56 147 SER B O 1
ATOM 2319 N N . PRO B 1 148 ? 0.02 1.173 -9.047 1 92.94 148 PRO B N 1
ATOM 2320 C CA . PRO B 1 148 ? 0.93 0.071 -8.727 1 92.94 148 PRO B CA 1
ATOM 2321 C C . PRO B 1 148 ? 1.833 -0.309 -9.898 1 92.94 148 PRO B C 1
ATOM 2323 O O . PRO B 1 148 ? 1.589 0.111 -11.031 1 92.94 148 PRO B O 1
ATOM 2326 N N . PRO B 1 149 ? 2.9 -0.98 -9.602 1 89.56 149 PRO B N 1
ATOM 2327 C CA . PRO B 1 149 ? 3.725 -1.442 -10.719 1 89.56 149 PRO B CA 1
ATOM 2328 C C . PRO B 1 149 ? 2.99 -2.432 -11.625 1 89.56 149 PRO B C 1
ATOM 2330 O O . PRO B 1 149 ? 2.188 -3.234 -11.141 1 89.56 149 PRO B O 1
ATOM 2333 N N . PRO B 1 150 ? 3.326 -2.295 -12.914 1 89.25 150 PRO B N 1
ATOM 2334 C CA . PRO B 1 150 ? 2.773 -3.326 -13.797 1 89.25 150 PRO B CA 1
ATOM 2335 C C . PRO B 1 150 ? 3.139 -4.738 -13.352 1 89.25 150 PRO B C 1
ATOM 2337 O O . PRO B 1 150 ? 4.195 -4.949 -12.75 1 89.25 150 PRO B O 1
ATOM 2340 N N . PRO B 1 151 ? 2.248 -5.758 -13.734 1 91 151 PRO B N 1
ATOM 2341 C CA . PRO B 1 151 ? 1.002 -5.688 -14.5 1 91 151 PRO B CA 1
ATOM 2342 C C . PRO B 1 151 ? -0.219 -5.438 -13.617 1 91 151 PRO B C 1
ATOM 2344 O O . PRO B 1 151 ? -1.349 -5.715 -14.023 1 91 151 PRO B O 1
ATOM 2347 N N . HIS B 1 152 ? -0.013 -4.98 -12.406 1 94.5 152 HIS B N 1
ATOM 2348 C CA . HIS B 1 152 ? -1.111 -4.789 -11.469 1 94.5 152 HIS B CA 1
ATOM 2349 C C . HIS B 1 152 ? -2.01 -3.635 -11.898 1 94.5 152 HIS B C 1
ATOM 2351 O O . HIS B 1 152 ? -1.527 -2.629 -12.422 1 94.5 152 HIS B O 1
ATOM 2357 N N . ARG B 1 153 ? -3.273 -3.82 -11.68 1 96.06 153 ARG B N 1
ATOM 2358 C CA . ARG B 1 153 ? -4.277 -2.812 -12 1 96.06 153 ARG B CA 1
ATOM 2359 C C . ARG B 1 153 ? -4.469 -1.843 -10.836 1 96.06 153 ARG B C 1
ATOM 2361 O O . ARG B 1 153 ? -4.438 -2.246 -9.672 1 96.06 153 ARG B O 1
ATOM 2368 N N . GLN B 1 154 ? -4.641 -0.63 -11.18 1 95.81 154 GLN B N 1
ATOM 2369 C CA . GLN B 1 154 ? -4.926 0.373 -10.164 1 95.81 154 GLN B CA 1
ATOM 2370 C C . GLN B 1 154 ? -6.375 0.277 -9.688 1 95.81 154 GLN B C 1
ATOM 2372 O O . GLN B 1 154 ? -7.301 0.232 -10.5 1 95.81 154 GLN B O 1
ATOM 2377 N N . ILE B 1 155 ? -6.559 0.207 -8.367 1 96.19 155 ILE B N 1
ATOM 2378 C CA . ILE B 1 155 ? -7.883 0.076 -7.766 1 96.19 155 ILE B CA 1
ATOM 2379 C C . ILE B 1 155 ? -8.336 1.427 -7.219 1 96.19 155 ILE B C 1
ATOM 2381 O O . ILE B 1 155 ? -9.492 1.815 -7.387 1 96.19 155 ILE B O 1
ATOM 2385 N N . PHE B 1 156 ? -7.371 2.078 -6.539 1 94.31 156 PHE B N 1
ATOM 2386 C CA . PHE B 1 156 ? -7.617 3.369 -5.906 1 94.31 156 PHE B CA 1
ATOM 2387 C C . PHE B 1 156 ? -6.918 4.488 -6.668 1 94.31 156 PHE B C 1
ATOM 2389 O O . PHE B 1 156 ? -5.742 4.367 -7.016 1 94.31 156 PHE B O 1
ATOM 2396 N N . VAL B 1 157 ? -7.672 5.57 -6.918 1 92.5 157 VAL B N 1
ATOM 2397 C CA . VAL B 1 157 ? -7 6.715 -7.523 1 92.5 157 VAL B CA 1
ATOM 2398 C C . VAL B 1 157 ? -7.254 7.969 -6.688 1 92.5 157 VAL B C 1
ATOM 2400 O O . VAL B 1 157 ? -8.344 8.141 -6.137 1 92.5 157 VAL B O 1
#

Nearest PDB structures (foldseek):
  7o9k-assembly1_f  TM=2.810E-01  e=8.992E+00  Homo sapiens

Radius of gyration: 23.22 Å; Cα contacts (8 Å, |Δi|>4): 516; chains: 2; bounding box: 50×85×61 Å

Foldseek 3Di:
DPPPPPPPPPVPPPPPPPFFWFKKFKDFDPVQLVQLVVCQQPPCCVVPVPDADDPLQDDGGNDDDSVSVLVSLQVVLLVLAPGDDDRMGGGDGPRSVVVSLVVLVVCQPRPSSQSSNVSGDAPDEGMWMWIDGPPNVDDIDTPCDDADDPPGGHHYD/DPPPPPPPPPVPPPPPPPFFWFKKFKDFDPVQLVQLVVCQQPVCCVVPVPDADDPLQDDGGNDDDSVSVQVSLQVVLLVLAPGDDDRMGGGDGPRSVVVSLVVLVVCQPGPSSQSSNVSGDAPDEGMWMWIDGPPNVDDIDTPCDDADDPPGGHHYD

Organism: NCBI:txid29920

Solvent-accessible surface area (backbone atoms only — not comparable to full-atom values): 17316 Å² total; per-residue (Å²): 133,81,81,78,77,75,76,72,74,72,69,73,64,70,76,74,74,71,79,49,62,25,30,36,39,53,47,70,38,69,68,55,40,51,51,34,34,49,26,47,36,59,47,41,50,68,78,37,70,82,70,63,72,57,78,68,53,80,62,54,86,57,60,58,42,63,66,55,51,51,49,30,51,49,54,59,48,26,74,34,37,70,26,66,57,93,53,32,38,34,55,25,52,74,67,28,43,25,36,33,30,17,49,51,20,33,52,40,44,30,68,49,54,37,59,21,50,66,72,47,65,87,90,54,57,43,28,39,36,30,36,32,35,68,53,78,86,46,76,64,40,72,57,66,43,69,72,55,65,74,91,51,56,43,39,60,46,132,80,79,77,76,74,76,72,72,71,69,73,65,70,75,75,75,71,80,49,62,24,29,36,38,53,48,70,38,68,68,55,40,50,52,34,35,50,27,47,36,56,48,41,48,66,80,37,69,81,68,63,72,57,78,67,52,81,62,55,87,58,58,58,43,64,66,56,52,52,48,30,52,48,54,58,48,26,73,35,36,71,26,67,56,92,53,31,38,35,55,25,52,71,68,28,45,26,35,33,30,17,50,50,21,33,53,42,42,30,66,51,54,36,58,21,50,68,72,46,67,86,90,52,55,43,28,39,36,30,34,31,34,67,52,80,88,47,76,63,40,72,57,67,43,71,72,55,65,76,93,50,56,42,38,60,43